Protein 3TT9 (pdb70)

GO terms:
  GO:0005515 protein binding (F, IPI)
  GO:0005886 plasma membrane (C, TAS)
  GO:0005911 cell-cell junction (C, TAS)
  GO:0016020 membrane (C, TAS)
  GO:0001533 cornified envelope (C, TAS)
  GO:0005886 plasma membrane (C, IDA)
  GO:0014704 intercalated disc (C, IDA)
  GO:0019215 intermediate filament binding (F, IDA)
  GO:0086083 cell adhesive protein binding involved in bundle of His cell-Purkinje myocyte communication (F, IC)
  GO:0060090 molecular adaptor activity (F, IMP)
  GO:0002159 desmosome assembly (P, IMP)
  GO:0045110 intermediate filament bundle assembly (P, IMP)
  GO:0045296 cadherin binding (F, HDA)
  GO:0055010 ventricular cardiac muscle tissue morphogenesis (P, IMP)
  GO:0048496 maintenance of animal organ identity (P, IMP)
  GO:0098911 regulation of ventricular cardiac muscle cell action potential (P, IMP)
  GO:0072659 protein localization to plasma membrane (P, IMP)
  GO:0086002 cardiac muscle cell action potential involved in contraction (P, IMP)
  GO:0086005 ventricular cardiac muscle cell action potential (P, IMP)
  GO:0086073 bundle of His cell-Purkinje myocyte adhesion involved in cell communication (P, IMP)

CATH classification: 1.25.10.10

Foldseek 3Di:
DDDPDDDDDLLVLLVLLDLPPLDLVSLLVSLQVLLVVLQPDPVSLVVCVVSVSLVSLLSCLPRPDVSNLLSSLSNLLSSLAVPQVSLVVCLVSVVLLSLLVCCQPDQDLSSLLSSLSSLLSSLQPLVCLLVCLVRPLQSLQVVAQQQCLCPPVVVRHDHDPRYDLSSLQSSLSSLLSSLPHDDVSLVSNLPRPPRLVSLVSNLVVCVVVVVVPRNSNVSSVSSCVSRVDDDDD

Solvent-accessible surface area: 12243 Å² total; per-residue (Å²): 115,57,127,114,53,116,131,56,63,20,78,43,0,9,64,4,3,72,47,122,46,81,96,53,94,71,0,20,45,0,0,40,45,0,36,124,47,0,135,144,85,57,105,2,12,134,82,0,40,126,46,189,0,0,73,80,0,2,80,0,8,106,8,149,47,91,92,0,13,92,3,0,0,3,0,0,77,29,0,0,87,136,15,87,102,0,14,48,54,0,9,145,50,100,0,1,53,66,0,7,83,11,5,95,127,11,174,25,64,81,0,18,32,26,0,0,0,0,0,68,25,0,0,59,13,110,155,7,26,89,60,0,15,112,71,0,12,106,24,0,0,94,52,2,0,42,43,61,9,26,74,45,121,59,102,182,62,194,106,67,71,50,16,38,78,65,0,0,52,11,0,0,0,0,0,90,34,0,0,64,8,40,60,129,6,60,96,44,0,48,163,13,128,16,0,38,76,0,0,40,36,26,20,164,24,12,120,73,101,191,98,128,111,20,128,0,20,102,9,0,60,35,0,24,143,51,0,65,77,158,155,178,154

Nearest PDB structures (foldseek):
  3tt9-assembly1_A  TM=1.004E+00  e=1.524E-31  Homo sapiens
  1xm9-assembly1_A  TM=9.645E-01  e=1.088E-12  Homo sapiens
  2z6h-assembly1_A  TM=5.986E-01  e=2.426E-05  Homo sapiens
  1t08-assembly1_A  TM=5.978E-01  e=2.909E-05  Homo sapiens
  1g3j-assembly2_C  TM=5.983E-01  e=1.036E-04  Homo sapiens

Structure (mmCIF, N/CA/C/O backbone):
data_3TT9
#
_entry.id   3TT9
#
_cell.length_a   46.350
_cell.length_b   63.038
_cell.length_c   74.953
_cell.angle_alpha   90.00
_cell.angle_beta   90.00
_cell.angle_gamma   90.00
#
_symmetry.space_group_name_H-M   'P 21 21 21'
#
loop_
_entity.id
_entity.type
_entity.pdbx_description
1 polymer Plakophilin-2
2 non-polymer GLYCEROL
3 water water
#
loop_
_atom_site.group_PDB
_atom_site.id
_atom_site.type_symbol
_atom_site.label_atom_id
_atom_site.label_alt_id
_atom_site.label_comp_id
_atom_site.label_asym_id
_atom_site.label_entity_id
_atom_site.label_seq_id
_atom_site.pdbx_PDB_ins_code
_atom_site.Cartn_x
_atom_site.Cartn_y
_atom_site.Cartn_z
_atom_site.occupancy
_atom_site.B_iso_or_equiv
_atom_site.auth_seq_id
_atom_site.auth_comp_id
_atom_site.auth_asym_id
_atom_site.auth_atom_id
_atom_site.pdbx_PDB_model_num
ATOM 1 N N . GLY A 1 1 ? 28.416 -18.592 37.917 1.00 31.12 344 GLY A N 1
ATOM 2 C CA . GLY A 1 1 ? 28.042 -18.200 36.523 1.00 31.47 344 GLY A CA 1
ATOM 3 C C . GLY A 1 1 ? 28.079 -19.432 35.648 1.00 31.26 344 GLY A C 1
ATOM 4 O O . GLY A 1 1 ? 27.965 -20.572 36.152 1.00 31.31 344 GLY A O 1
ATOM 5 N N . SER A 1 2 ? 28.234 -19.220 34.343 1.00 30.78 345 SER A N 1
ATOM 6 C CA . SER A 1 2 ? 28.294 -20.336 33.401 1.00 30.46 345 SER A CA 1
ATOM 7 C C . SER A 1 2 ? 29.644 -21.031 33.515 1.00 29.81 345 SER A C 1
ATOM 8 O O . SER A 1 2 ? 30.6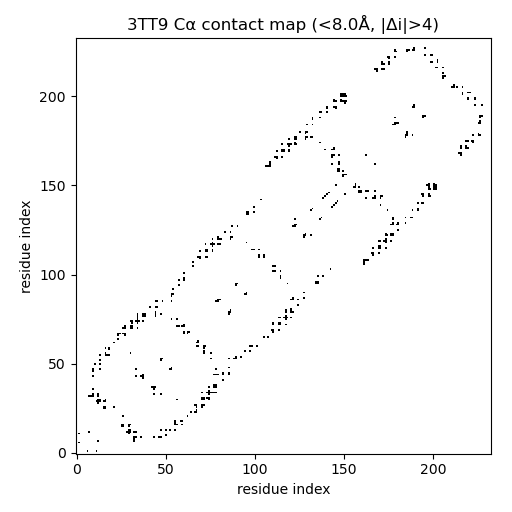87 -20.377 33.413 1.00 30.75 345 SER A O 1
ATOM 11 N N . ASN A 1 3 ? 29.616 -22.347 33.718 1.00 28.25 346 ASN A N 1
ATOM 12 C CA . ASN A 1 3 ? 30.807 -23.173 33.694 1.00 27.40 346 ASN A CA 1
ATOM 13 C C . ASN A 1 3 ? 30.535 -24.322 32.735 1.00 26.03 346 ASN A C 1
ATOM 14 O O . ASN A 1 3 ? 30.202 -25.425 33.151 1.00 26.56 346 ASN A O 1
ATOM 19 N N . ALA A 1 4 ? 30.623 -24.039 31.447 1.00 24.78 347 ALA A N 1
ATOM 20 C CA . ALA A 1 4 ? 30.207 -25.010 30.429 1.00 23.90 347 ALA A CA 1
ATOM 21 C C . ALA A 1 4 ? 28.761 -25.482 30.653 1.00 22.40 347 ALA A C 1
ATOM 22 O O . ALA A 1 4 ? 28.503 -26.676 30.789 1.00 23.19 347 ALA A O 1
ATOM 24 N N . ASP A 1 5 ? 27.821 -24.550 30.708 1.00 21.24 348 ASP A N 1
ATOM 25 C CA . ASP A 1 5 ? 26.398 -24.931 30.742 1.00 20.19 348 ASP A CA 1
ATOM 26 C C . ASP A 1 5 ? 25.548 -23.915 30.017 1.00 18.96 348 ASP A C 1
ATOM 27 O O . ASP A 1 5 ? 26.030 -22.822 29.708 1.00 19.09 348 ASP A O 1
ATOM 32 N N . MET A 1 6 ? 24.276 -24.260 29.755 1.00 16.94 349 MET A N 1
ATOM 33 C CA . MET A 1 6 ? 23.416 -23.363 29.017 1.00 16.58 349 MET A CA 1
ATOM 34 C C . MET A 1 6 ? 22.298 -22.792 29.868 1.00 14.90 349 MET A C 1
ATOM 35 O O . MET A 1 6 ? 21.225 -22.470 29.351 1.00 15.57 349 MET A O 1
ATOM 40 N N . GLU A 1 7 ? 22.514 -22.655 31.173 1.00 14.26 350 GLU A N 1
ATOM 41 C CA . GLU A 1 7 ? 21.474 -22.008 31.990 1.00 14.24 350 GLU A CA 1
ATOM 42 C C . GLU A 1 7 ? 21.457 -20.531 31.621 1.00 12.89 350 GLU A C 1
ATOM 43 O O . GLU A 1 7 ? 22.444 -19.823 31.808 1.00 14.13 350 GLU A O 1
ATOM 49 N N . MET A 1 8 ? 20.342 -20.072 31.099 1.00 11.73 351 MET A N 1
ATOM 50 C CA . MET A 1 8 ? 20.251 -18.684 30.630 1.00 11.56 351 MET A CA 1
ATOM 51 C C . MET A 1 8 ? 20.059 -17.700 31.782 1.00 10.99 351 MET A C 1
ATOM 52 O O . MET A 1 8 ? 19.316 -17.935 32.742 1.00 11.99 351 MET A O 1
ATOM 57 N N . THR A 1 9 ? 20.794 -16.592 31.688 1.00 10.26 352 THR A N 1
ATOM 58 C CA . THR A 1 9 ? 20.645 -15.397 32.548 1.00 10.25 352 THR A CA 1
ATOM 59 C C . THR A 1 9 ? 20.793 -14.168 31.670 1.00 8.55 352 THR A C 1
ATOM 60 O O . THR A 1 9 ? 21.183 -14.282 30.481 1.00 7.54 352 THR A O 1
ATOM 64 N N . LEU A 1 10 ? 20.483 -12.974 32.188 1.00 7.95 353 LEU A N 1
ATOM 65 C CA . LEU A 1 10 ? 20.718 -11.786 31.383 1.00 8.01 353 LEU A CA 1
ATOM 66 C C . LEU A 1 10 ? 22.177 -11.643 30.985 1.00 8.13 353 LEU A C 1
ATOM 67 O O . LEU A 1 10 ? 22.493 -11.211 29.890 1.00 7.85 353 LEU A O 1
ATOM 72 N N . GLU A 1 11 ? 23.077 -11.981 31.902 1.00 7.35 354 GLU A N 1
ATOM 73 C CA . GLU A 1 11 ? 24.474 -11.889 31.579 1.00 7.50 354 GLU A CA 1
ATOM 74 C C . GLU A 1 11 ? 24.890 -12.872 30.476 1.00 7.26 354 GLU A C 1
ATOM 75 O O . GLU A 1 11 ? 25.596 -12.494 29.563 1.00 8.25 354 GLU A O 1
ATOM 81 N N . ARG A 1 12 ? 24.434 -14.121 30.542 1.00 6.63 355 ARG A N 1
ATOM 82 C CA . ARG A 1 12 ? 24.747 -15.026 29.461 1.00 8.31 355 ARG A CA 1
ATOM 83 C C . ARG A 1 12 ? 24.137 -14.532 28.147 1.00 8.17 355 ARG A C 1
ATOM 84 O O . ARG A 1 12 ? 24.789 -14.604 27.091 1.00 8.03 355 ARG A O 1
ATOM 92 N N . ALA A 1 13 ? 22.887 -14.068 28.183 1.00 8.00 356 ALA A N 1
ATOM 93 C CA . ALA A 1 13 ? 22.252 -13.595 26.954 1.00 7.47 356 ALA A CA 1
ATOM 94 C C . ALA A 1 13 ? 23.035 -12.456 26.297 1.00 7.93 356 ALA A C 1
ATOM 95 O O . ALA A 1 13 ? 23.269 -12.463 25.099 1.00 8.48 356 ALA A O 1
ATOM 97 N N . VAL A 1 14 ? 23.431 -11.442 27.059 1.00 8.24 357 VAL A N 1
ATOM 98 C CA . VAL A 1 14 ? 24.160 -10.340 26.425 1.00 9.16 357 VAL A CA 1
ATOM 99 C C . VAL A 1 14 ? 25.500 -10.842 25.830 1.00 9.03 357 VAL A C 1
ATOM 100 O O . VAL A 1 14 ? 25.927 -10.355 24.751 1.00 9.66 357 VAL A O 1
ATOM 104 N N . SER A 1 15 ? 26.106 -11.819 26.496 1.00 9.80 358 SER A N 1
ATOM 105 C CA . SER A 1 15 ? 27.378 -12.412 26.057 1.00 10.08 358 SER A CA 1
ATOM 106 C C . SER A 1 15 ? 27.223 -13.151 24.722 1.00 10.38 358 SER A C 1
ATOM 107 O O . SER A 1 15 ? 28.197 -13.345 24.003 1.00 11.57 358 SER A O 1
ATOM 110 N N . MET A 1 16 ? 25.999 -13.566 24.413 1.00 7.94 359 MET A N 1
ATOM 111 C CA . MET A 1 16 ? 25.750 -14.361 23.198 1.00 8.19 359 MET A CA 1
ATOM 112 C C . MET A 1 16 ? 25.461 -13.467 22.002 1.00 8.96 359 MET A C 1
ATOM 113 O O . MET A 1 16 ? 25.230 -13.958 20.878 1.00 9.43 359 MET A O 1
ATOM 118 N N . LEU A 1 17 ? 25.469 -12.158 22.227 1.00 9.52 360 LEU A N 1
ATOM 119 C CA . LEU A 1 17 ? 25.204 -11.194 21.141 1.00 10.08 360 LEU A CA 1
ATOM 120 C C . LEU A 1 17 ? 26.500 -10.727 20.476 1.00 10.76 360 LEU A C 1
ATOM 121 O O . LEU A 1 17 ? 26.527 -9.638 19.919 1.00 12.46 360 LEU A O 1
ATOM 126 N N . GLU A 1 18 ? 27.518 -11.579 20.428 1.00 12.18 361 GLU A N 1
ATOM 127 C CA . GLU A 1 18 ? 28.737 -11.267 19.652 1.00 13.14 361 GLU A CA 1
ATOM 128 C C . GLU A 1 18 ? 28.352 -10.931 18.217 1.00 13.78 361 GLU A C 1
ATOM 129 O O . GLU A 1 18 ? 27.491 -11.564 17.676 1.00 13.56 361 GLU A O 1
ATOM 135 N N . ALA A 1 19 ? 28.980 -9.929 17.605 1.00 14.35 362 ALA A N 1
ATOM 136 C CA . ALA A 1 19 ? 28.440 -9.398 16.348 1.00 15.30 362 ALA A CA 1
ATOM 137 C C . ALA A 1 19 ? 28.717 -10.259 15.151 1.00 15.04 362 ALA A C 1
ATOM 138 O O . ALA A 1 19 ? 28.040 -10.105 14.099 1.00 16.39 362 ALA A O 1
ATOM 140 N N . ASP A 1 20 ? 29.694 -11.147 15.259 1.00 14.27 363 ASP A N 1
ATOM 141 C CA . ASP A 1 20 ? 30.222 -11.777 14.063 1.00 15.44 363 ASP A CA 1
ATOM 142 C C . ASP A 1 20 ? 29.833 -13.208 13.719 1.00 14.82 363 ASP A C 1
ATOM 143 O O . ASP A 1 20 ? 30.084 -13.644 12.582 1.00 14.88 363 ASP A O 1
ATOM 148 N N . HIS A 1 21 ? 29.229 -13.936 14.657 1.00 13.38 364 HIS A N 1
ATOM 149 C CA . HIS A 1 21 ? 28.882 -15.328 14.344 1.00 12.44 364 HIS A CA 1
ATOM 150 C C . HIS A 1 21 ? 27.660 -15.441 13.406 1.00 13.08 364 HIS A C 1
ATOM 151 O O . HIS A 1 21 ? 27.625 -16.390 12.614 1.00 14.12 364 HIS A O 1
ATOM 158 N N . MET A 1 22 ? 26.714 -14.491 13.508 1.00 13.64 365 MET A N 1
ATOM 159 C CA . MET A 1 22 ? 25.484 -14.438 12.686 1.00 14.13 365 MET A CA 1
ATOM 160 C C . MET A 1 22 ? 24.682 -15.721 12.745 1.00 14.23 365 MET A C 1
ATOM 161 O O . MET A 1 22 ? 24.052 -16.102 11.739 1.00 15.23 365 MET A O 1
ATOM 166 N N . LEU A 1 23 ? 24.774 -16.422 13.877 1.00 12.08 366 LEU A N 1
ATOM 167 C CA . LEU A 1 23 ? 24.050 -17.676 14.058 1.00 10.65 366 LEU A CA 1
ATOM 168 C C . LEU A 1 23 ? 22.660 -17.335 14.551 1.00 10.43 366 LEU A C 1
ATOM 169 O O . LEU A 1 23 ? 22.499 -16.899 15.704 1.00 9.98 366 LEU A O 1
ATOM 174 N N . PRO A 1 24 ? 21.628 -17.582 13.715 1.00 10.65 367 PRO A N 1
ATOM 175 C CA . PRO A 1 24 ? 20.275 -17.172 14.072 1.00 10.28 367 PRO A CA 1
ATOM 176 C C . PRO A 1 24 ? 19.783 -17.753 15.371 1.00 9.40 367 PRO A C 1
ATOM 177 O O . PRO A 1 24 ? 19.161 -17.031 16.143 1.00 10.30 367 PRO A O 1
ATOM 181 N N . SER A 1 25 ? 20.062 -19.023 15.662 1.00 8.79 368 SER A N 1
ATOM 182 C CA . SER A 1 25 ? 19.544 -19.589 16.908 1.00 10.76 368 SER A CA 1
ATOM 183 C C . SER A 1 25 ? 20.180 -18.980 18.150 1.00 9.11 368 SER A C 1
ATOM 184 O O . SER A 1 25 ? 19.536 -18.874 19.197 1.00 9.75 368 SER A O 1
ATOM 187 N N . ARG A 1 26 ? 21.463 -18.624 18.062 1.00 8.22 369 ARG A N 1
ATOM 188 C CA . ARG A 1 26 ? 22.144 -18.081 19.212 1.00 8.06 369 ARG A CA 1
ATOM 189 C C . ARG A 1 26 ? 21.606 -16.670 19.483 1.00 8.23 369 ARG A C 1
ATOM 190 O O . ARG A 1 26 ? 21.324 -16.300 20.626 1.00 7.40 369 ARG A O 1
ATOM 198 N N . ILE A 1 27 ? 21.477 -15.879 18.422 1.00 7.12 370 ILE A N 1
ATOM 199 C CA . ILE A 1 27 ? 20.995 -14.515 18.582 1.00 7.35 370 ILE A CA 1
ATOM 200 C C . ILE A 1 27 ? 19.566 -14.567 19.065 1.00 8.43 370 ILE A C 1
ATOM 201 O O . ILE A 1 27 ? 19.215 -13.795 19.936 1.00 8.59 370 ILE A O 1
ATOM 206 N N . SER A 1 28 ? 18.735 -15.411 18.444 1.00 8.95 371 SER A N 1
ATOM 207 C CA . SER A 1 28 ? 17.320 -15.516 18.825 1.00 9.81 371 SER A CA 1
ATOM 208 C C . SER A 1 28 ? 17.149 -15.982 20.269 1.00 9.37 371 SER A C 1
ATOM 209 O O . SER A 1 28 ? 16.324 -15.411 20.989 1.00 9.12 371 SER A O 1
ATOM 212 N N . ALA A 1 29 ? 17.912 -16.973 20.718 1.00 8.18 372 ALA A N 1
ATOM 213 C CA . ALA A 1 29 ? 17.788 -17.396 22.117 1.00 8.13 372 ALA A CA 1
ATOM 214 C C . ALA A 1 29 ? 18.159 -16.270 23.063 1.00 8.85 372 ALA A C 1
ATOM 215 O O . ALA A 1 29 ? 17.500 -16.096 24.099 1.00 8.78 372 ALA A O 1
ATOM 217 N N . ALA A 1 30 ? 19.225 -15.529 22.754 1.00 7.72 373 ALA A N 1
ATOM 218 C CA . ALA A 1 30 ? 19.675 -14.471 23.623 1.00 7.32 373 ALA A CA 1
ATOM 219 C C . ALA A 1 30 ? 18.715 -13.257 23.624 1.00 6.18 373 ALA A C 1
ATOM 220 O O . ALA A 1 30 ? 18.343 -12.728 24.677 1.00 6.25 373 ALA A O 1
ATOM 222 N N . ALA A 1 31 ? 18.317 -12.807 22.438 1.00 6.11 374 ALA A N 1
ATOM 223 C CA . ALA A 1 31 ? 17.433 -11.630 22.362 1.00 5.35 374 ALA A CA 1
ATOM 224 C C . ALA A 1 31 ? 16.018 -11.964 22.849 1.00 5.80 374 ALA A C 1
ATOM 225 O O . ALA A 1 31 ? 15.403 -11.102 23.489 1.00 6.52 374 ALA A O 1
ATOM 227 N N . THR A 1 32 ? 15.476 -13.153 22.552 1.00 6.30 375 THR A N 1
ATOM 228 C CA . THR A 1 32 ? 14.168 -13.487 23.179 1.00 6.84 375 THR A CA 1
ATOM 229 C C . THR A 1 32 ? 14.297 -13.585 24.706 1.00 7.06 375 THR A C 1
ATOM 230 O O . THR A 1 32 ? 13.367 -13.202 25.395 1.00 7.65 375 THR A O 1
ATOM 234 N N . PHE A 1 33 ? 15.413 -14.096 25.246 1.00 6.48 376 PHE A N 1
ATOM 235 C CA . PHE A 1 33 ? 15.557 -14.092 26.713 1.00 6.85 376 PHE A CA 1
ATOM 236 C C . PHE A 1 33 ? 15.420 -12.653 27.257 1.00 6.76 376 PHE A C 1
ATOM 237 O O . PHE A 1 33 ? 14.698 -12.416 28.242 1.00 7.32 376 PHE A O 1
ATOM 245 N N . ILE A 1 34 ? 16.120 -11.707 26.614 1.00 7.29 377 ILE A N 1
ATOM 246 C CA . ILE A 1 34 ? 16.059 -10.309 27.026 1.00 6.43 377 ILE A CA 1
ATOM 247 C C . ILE A 1 34 ? 14.627 -9.745 26.865 1.00 6.38 377 ILE A C 1
ATOM 248 O O . ILE A 1 34 ? 14.127 -9.056 27.752 1.00 6.37 377 ILE A O 1
ATOM 253 N N . GLN A 1 35 ? 13.988 -10.023 25.724 1.00 5.55 378 GLN A N 1
ATOM 254 C CA . GLN A 1 35 ? 12.582 -9.658 25.508 1.00 5.54 378 GLN A CA 1
ATOM 255 C C . GLN A 1 35 ? 11.677 -10.140 26.657 1.00 6.05 378 GLN A C 1
ATOM 256 O O . GLN A 1 35 ? 10.887 -9.373 27.266 1.00 7.03 378 GLN A O 1
ATOM 262 N N . HIS A 1 36 ? 11.776 -11.429 26.945 1.00 6.01 379 HIS A N 1
ATOM 263 C CA . HIS A 1 36 ? 10.942 -11.995 28.017 1.00 6.13 379 HIS A CA 1
ATOM 264 C C . HIS A 1 36 ? 11.268 -11.416 29.398 1.00 6.29 379 HIS A C 1
ATOM 265 O O . HIS A 1 36 ? 10.354 -11.122 30.168 1.00 8.19 379 HIS A O 1
ATOM 272 N N . GLU A 1 37 ? 12.557 -11.199 29.702 1.00 6.56 380 GLU A N 1
ATOM 273 C CA . GLU A 1 37 ? 12.903 -10.709 31.018 1.00 7.59 380 GLU A CA 1
ATOM 274 C C . GLU A 1 37 ? 12.456 -9.254 31.186 1.00 8.40 380 GLU A C 1
ATOM 275 O O . GLU A 1 37 ? 12.060 -8.863 32.264 1.00 8.92 380 GLU A O 1
ATOM 281 N N . CYS A 1 38 ? 12.528 -8.467 30.128 1.00 7.59 381 CYS A N 1
ATOM 282 C CA . CYS A 1 38 ? 12.179 -7.033 30.194 1.00 7.26 381 CYS A CA 1
ATOM 283 C C . CYS A 1 38 ? 10.691 -6.774 30.045 1.00 9.20 381 CYS A C 1
ATOM 284 O O . CYS A 1 38 ? 10.268 -5.612 30.103 1.00 10.82 381 CYS A O 1
ATOM 287 N N . PHE A 1 39 ? 9.882 -7.812 29.811 1.00 8.43 382 PHE A N 1
ATOM 288 C CA . PHE A 1 39 ? 8.413 -7.607 29.579 1.00 9.47 382 PHE A CA 1
ATOM 289 C C . PHE A 1 39 ? 7.799 -6.936 30.787 1.00 11.61 382 PHE A C 1
ATOM 290 O O . PHE A 1 39 ? 7.103 -5.879 30.654 1.00 12.82 382 PHE A O 1
ATOM 298 N N . GLN A 1 40 ? 8.070 -7.475 31.970 1.00 12.05 383 GLN A N 1
ATOM 299 C CA . GLN A 1 40 ? 7.476 -6.884 33.175 1.00 14.89 383 GLN A CA 1
ATOM 300 C C . GLN A 1 40 ? 8.478 -6.489 34.265 1.00 14.38 383 GLN A C 1
ATOM 301 O O . GLN A 1 40 ? 8.051 -6.248 35.412 1.00 17.14 383 GLN A O 1
ATOM 307 N N . LYS A 1 41 ? 9.779 -6.571 33.995 1.00 11.68 384 LYS A N 1
ATOM 308 C CA . LYS A 1 41 ? 10.782 -6.225 35.051 1.00 10.64 384 LYS A CA 1
ATOM 309 C C . LYS A 1 41 ? 11.588 -4.982 34.695 1.00 11.05 384 LYS A C 1
ATOM 310 O O . LYS A 1 41 ? 12.447 -5.014 33.814 1.00 10.40 384 LYS A O 1
ATOM 316 N N . SER A 1 42 ? 11.255 -3.880 35.364 1.00 10.20 385 SER A N 1
ATOM 317 C CA . SER A 1 42 ? 12.063 -2.669 35.207 1.00 9.42 385 SER A CA 1
ATOM 318 C C . SER A 1 42 ? 13.543 -2.921 35.481 1.00 9.11 385 SER A C 1
ATOM 319 O O . SER A 1 42 ? 14.426 -2.247 34.853 1.00 9.24 385 SER A O 1
ATOM 322 N N . GLU A 1 43 ? 13.865 -3.814 36.423 1.00 9.61 386 GLU A N 1
ATOM 323 C CA A GLU A 1 43 ? 15.264 -4.017 36.759 0.50 9.67 386 GLU A CA 1
ATOM 324 C CA B GLU A 1 43 ? 15.254 -4.045 36.761 0.50 9.41 386 GLU A CA 1
ATOM 325 C C . GLU A 1 43 ? 16.035 -4.641 35.586 1.00 9.11 386 GLU A C 1
ATOM 326 O O . GLU A 1 43 ? 17.204 -4.351 35.400 1.00 8.37 386 GLU A O 1
ATOM 337 N N . ALA A 1 44 ? 15.358 -5.475 34.799 1.00 8.07 387 ALA A N 1
ATOM 338 C CA . ALA A 1 44 ? 16.000 -6.089 33.638 1.00 7.04 387 ALA A CA 1
ATOM 339 C C . ALA A 1 44 ? 16.291 -5.067 32.561 1.00 7.79 387 ALA A C 1
ATOM 340 O O . ALA A 1 44 ? 17.313 -5.154 31.903 1.00 6.93 387 ALA A O 1
ATOM 342 N N . ARG A 1 45 ? 15.401 -4.079 32.401 1.00 6.02 388 ARG A N 1
ATOM 343 C CA . ARG A 1 45 ? 15.688 -3.047 31.410 1.00 6.53 388 ARG A CA 1
ATOM 344 C C . ARG A 1 45 ? 16.935 -2.232 31.837 1.00 6.87 388 ARG A C 1
ATOM 345 O O . ARG A 1 45 ? 17.764 -1.903 30.979 1.00 7.25 388 ARG A O 1
ATOM 353 N N . LYS A 1 46 ? 17.073 -1.943 33.136 1.00 7.14 389 LYS A N 1
ATOM 354 C CA . LYS A 1 46 ? 18.252 -1.237 33.580 1.00 6.51 389 LYS A CA 1
ATOM 355 C C . LYS A 1 46 ? 19.512 -2.086 33.461 1.00 5.95 389 LYS A C 1
ATOM 356 O O . LYS A 1 46 ? 20.587 -1.592 33.089 1.00 7.38 389 LYS A O 1
ATOM 362 N N . ARG A 1 47 ? 19.377 -3.373 33.727 1.00 6.33 390 ARG A N 1
ATOM 363 C CA . ARG A 1 47 ? 20.546 -4.261 33.688 1.00 5.61 390 ARG A CA 1
ATOM 364 C C . ARG A 1 47 ? 21.110 -4.442 32.276 1.00 6.79 390 ARG A C 1
ATOM 365 O O . ARG A 1 47 ? 22.346 -4.491 32.075 1.00 7.36 390 ARG A O 1
ATOM 373 N N . VAL A 1 48 ? 20.230 -4.589 31.290 1.00 6.54 391 VAL A N 1
ATOM 374 C CA . VAL A 1 48 ? 20.711 -4.698 29.897 1.00 7.32 391 VAL A CA 1
ATOM 375 C C . VAL A 1 48 ? 21.442 -3.428 29.480 1.00 8.34 391 VAL A C 1
ATOM 376 O O . VAL A 1 48 ? 22.442 -3.506 28.800 1.00 8.81 391 VAL A O 1
ATOM 380 N N . ASN A 1 49 ? 20.943 -2.264 29.915 1.00 7.13 392 ASN A N 1
ATOM 381 C CA . ASN A 1 49 ? 21.664 -1.017 29.687 1.00 7.87 392 ASN A CA 1
ATOM 382 C C . ASN A 1 49 ? 23.051 -1.063 30.315 1.00 8.57 392 ASN A C 1
ATOM 383 O O . ASN A 1 49 ? 24.047 -0.758 29.642 1.00 9.54 392 ASN A O 1
ATOM 388 N N . GLN A 1 50 ? 23.131 -1.493 31.578 1.00 7.92 393 GLN A N 1
ATOM 389 C CA . GLN A 1 50 ? 24.403 -1.518 32.281 1.00 9.07 393 GLN A CA 1
ATOM 390 C C . GLN A 1 50 ? 25.387 -2.470 31.612 1.00 8.63 393 GLN A C 1
ATOM 391 O O . GLN A 1 50 ? 26.609 -2.250 31.657 1.00 10.15 393 GLN A O 1
ATOM 397 N N . LEU A 1 51 ? 24.866 -3.559 31.039 1.00 8.54 394 LEU A N 1
ATOM 398 C CA . LEU A 1 51 ? 25.721 -4.582 30.414 1.00 8.06 394 LEU A CA 1
ATOM 399 C C . LEU A 1 51 ? 26.053 -4.209 28.943 1.00 8.68 394 LEU A C 1
ATOM 400 O O . LEU A 1 51 ? 26.702 -4.975 28.229 1.00 10.38 394 LEU A O 1
ATOM 405 N N . ARG A 1 52 ? 25.650 -3.015 28.532 1.00 9.00 395 ARG A N 1
ATOM 406 C CA . ARG A 1 52 ? 25.974 -2.487 27.205 1.00 9.29 395 ARG A CA 1
ATOM 407 C C . ARG A 1 52 ? 25.284 -3.281 26.112 1.00 9.20 395 ARG A C 1
ATOM 408 O O . ARG A 1 52 ? 25.787 -3.396 24.979 1.00 10.88 395 ARG A O 1
ATOM 416 N N . GLY A 1 53 ? 24.112 -3.827 26.444 1.00 7.69 396 GLY A N 1
ATOM 417 C CA . GLY A 1 53 ? 23.383 -4.699 25.511 1.00 8.27 396 GLY A CA 1
ATOM 418 C C . GLY A 1 53 ? 22.609 -3.965 24.437 1.00 8.34 396 GLY A C 1
ATOM 419 O O . GLY A 1 53 ? 22.244 -4.588 23.436 1.00 9.34 396 GLY A O 1
ATOM 420 N N . ILE A 1 54 ? 22.306 -2.690 24.639 1.00 8.14 397 ILE A N 1
ATOM 421 C CA . ILE A 1 54 ? 21.467 -1.981 23.667 1.00 8.59 397 ILE A CA 1
ATOM 422 C C . ILE A 1 54 ? 22.196 -1.849 22.328 1.00 8.30 397 ILE A C 1
ATOM 423 O O . ILE A 1 54 ? 21.648 -2.151 21.280 1.00 8.15 397 ILE A O 1
ATOM 428 N N . LEU A 1 55 ? 23.460 -1.394 22.360 1.00 8.26 398 LEU A N 1
ATOM 429 C CA . LEU A 1 55 ? 24.209 -1.323 21.102 1.00 7.98 398 LEU A CA 1
ATOM 430 C C . LEU A 1 55 ? 24.396 -2.717 20.463 1.00 8.17 398 LEU A C 1
ATOM 431 O O . LEU A 1 55 ? 24.309 -2.883 19.253 1.00 8.46 398 LEU A O 1
ATOM 436 N N . LYS A 1 56 ? 24.595 -3.737 21.287 1.00 8.05 399 LYS A N 1
ATOM 437 C CA . LYS A 1 56 ? 24.791 -5.063 20.715 1.00 8.15 399 LYS A CA 1
ATOM 438 C C . LYS A 1 56 ? 23.540 -5.500 19.954 1.00 8.76 399 LYS A C 1
ATOM 439 O O . LYS A 1 56 ? 23.630 -6.093 18.866 1.00 7.54 399 LYS A O 1
ATOM 445 N N . LEU A 1 57 ? 22.371 -5.181 20.487 1.00 7.96 400 LEU A N 1
ATOM 446 C CA . LEU A 1 57 ? 21.131 -5.541 19.783 1.00 8.15 400 LEU A CA 1
ATOM 447 C C . LEU A 1 57 ? 20.957 -4.728 18.513 1.00 8.62 400 LEU A C 1
ATOM 448 O O . LEU A 1 57 ? 20.617 -5.274 17.463 1.00 8.58 400 LEU A O 1
ATOM 453 N N . LEU A 1 58 ? 21.170 -3.420 18.592 1.00 9.00 401 LEU A N 1
ATOM 454 C CA . LEU A 1 58 ? 21.059 -2.602 17.376 1.00 8.35 401 LEU A CA 1
ATOM 455 C C . LEU A 1 58 ? 21.984 -3.083 16.270 1.00 8.60 401 LEU A C 1
ATOM 456 O O . LEU A 1 58 ? 21.593 -3.038 15.076 1.00 8.77 401 LEU A O 1
ATOM 461 N N . GLN A 1 59 ? 23.196 -3.530 16.631 1.00 7.97 402 GLN A N 1
ATOM 462 C CA . GLN A 1 59 ? 24.139 -4.016 15.596 1.00 9.60 402 GLN A CA 1
ATOM 463 C C . GLN A 1 59 ? 23.590 -5.233 14.862 1.00 11.93 402 GLN A C 1
ATOM 464 O O . GLN A 1 59 ? 23.877 -5.423 13.669 1.00 14.11 402 GLN A O 1
ATOM 470 N N . LEU A 1 60 ? 22.777 -6.032 15.532 1.00 10.59 403 LEU A N 1
ATOM 471 C CA . LEU A 1 60 ? 22.259 -7.239 14.910 1.00 12.08 403 LEU A CA 1
ATOM 472 C C . LEU A 1 60 ? 21.007 -7.032 14.035 1.00 12.91 403 LEU A C 1
ATOM 473 O O . L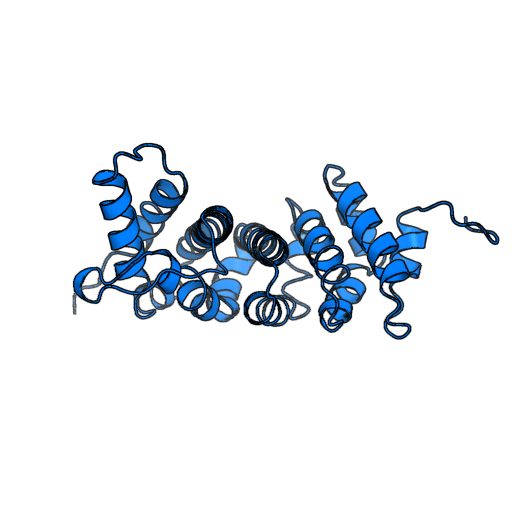EU A 1 60 ? 20.526 -7.991 13.446 1.00 13.39 403 LEU A O 1
ATOM 478 N N . LEU A 1 61 ? 20.513 -5.809 13.921 1.00 13.14 404 LEU A N 1
ATOM 479 C CA . LEU A 1 61 ? 19.439 -5.513 12.974 1.00 15.01 404 LEU A CA 1
ATOM 480 C C . LEU A 1 61 ? 19.936 -5.743 11.533 1.00 17.10 404 LEU A C 1
ATOM 481 O O . LEU A 1 61 ? 19.107 -5.881 10.632 1.00 20.04 404 LEU A O 1
ATOM 486 N N . LYS A 1 62 ? 21.261 -5.803 11.333 1.00 17.98 405 LYS A N 1
ATOM 487 C CA . LYS A 1 62 ? 21.850 -6.079 10.017 1.00 20.17 405 LYS A CA 1
ATOM 488 C C . LYS A 1 62 ? 21.569 -7.526 9.554 1.00 20.43 405 LYS A C 1
ATOM 489 O O . LYS A 1 62 ? 21.721 -7.856 8.369 1.00 22.04 405 LYS A O 1
ATOM 495 N N . VAL A 1 63 ? 21.180 -8.396 10.473 1.00 19.29 406 VAL A N 1
ATOM 496 C CA . VAL A 1 63 ? 21.027 -9.811 10.158 1.00 19.41 406 VAL A CA 1
ATOM 497 C C . VAL A 1 63 ? 19.710 -10.090 9.426 1.00 20.24 406 VAL A C 1
ATOM 498 O O . VAL A 1 63 ? 18.628 -9.807 9.937 1.00 20.30 406 VAL A O 1
ATOM 502 N N . GLN A 1 64 ? 19.809 -10.598 8.195 1.00 21.88 407 GLN A N 1
ATOM 503 C CA . GLN A 1 64 ? 18.640 -10.760 7.328 1.00 21.99 407 GLN A CA 1
ATOM 504 C C . GLN A 1 64 ? 17.994 -12.101 7.598 1.00 21.48 407 GLN A C 1
ATOM 505 O O . GLN A 1 64 ? 18.038 -13.021 6.771 1.00 23.22 407 GLN A O 1
ATOM 511 N N . ASN A 1 65 ? 17.392 -12.246 8.761 1.00 17.68 408 ASN A N 1
ATOM 512 C CA . ASN A 1 65 ? 16.730 -13.495 9.098 1.00 16.35 408 ASN A CA 1
ATOM 513 C C . ASN A 1 65 ? 15.521 -13.058 9.906 1.00 15.42 408 ASN A C 1
ATOM 514 O O . ASN A 1 65 ? 15.694 -12.270 10.831 1.00 13.04 408 ASN A O 1
ATOM 519 N N . GLU A 1 66 ? 14.313 -13.542 9.568 1.00 14.58 409 GLU A N 1
ATOM 520 C CA . GLU A 1 66 ? 13.083 -13.031 10.203 1.00 13.84 409 GLU A CA 1
ATOM 521 C C . GLU A 1 66 ? 13.021 -13.392 11.677 1.00 12.68 409 GLU A C 1
ATOM 522 O O . GLU A 1 66 ? 12.570 -12.596 12.483 1.00 12.82 409 GLU A O 1
ATOM 528 N N . ASP A 1 67 ? 13.511 -14.579 12.045 1.00 12.60 410 ASP A N 1
ATOM 529 C CA . ASP A 1 67 ? 13.508 -14.923 13.462 1.00 12.71 410 ASP A CA 1
ATOM 530 C C . ASP A 1 67 ? 14.423 -14.011 14.274 1.00 11.67 410 ASP A C 1
ATOM 531 O O . ASP A 1 67 ? 14.075 -13.600 15.413 1.00 10.68 410 ASP A O 1
ATOM 536 N N . VAL A 1 68 ? 15.614 -13.729 13.742 1.00 10.65 411 VAL A N 1
ATOM 537 C CA . VAL A 1 68 ? 16.515 -12.801 14.395 1.00 11.41 411 VAL A CA 1
ATOM 538 C C . VAL A 1 68 ? 15.867 -11.420 14.534 1.00 10.45 411 VAL A C 1
ATOM 539 O O . VAL A 1 68 ? 15.953 -10.767 15.570 1.00 9.83 411 VAL A O 1
ATOM 543 N N . GLN A 1 69 ? 15.244 -10.951 13.462 1.00 10.26 412 GLN A N 1
ATOM 544 C CA . GLN A 1 69 ? 14.708 -9.581 13.526 1.00 9.46 412 GLN A CA 1
ATOM 545 C C . GLN A 1 69 ? 13.544 -9.479 14.511 1.00 9.74 412 GLN A C 1
ATOM 546 O O . GLN A 1 69 ? 13.425 -8.487 15.228 1.00 8.49 412 GLN A O 1
ATOM 552 N N . ARG A 1 70 ? 12.691 -10.507 14.560 1.00 9.16 413 ARG A N 1
ATOM 553 C CA A ARG A 1 70 ? 11.619 -10.544 15.556 0.50 8.68 413 ARG A CA 1
ATOM 554 C CA B ARG A 1 70 ? 11.626 -10.538 15.568 0.50 9.20 413 ARG A CA 1
ATOM 555 C C . ARG A 1 70 ? 12.191 -10.558 16.985 1.00 9.22 413 ARG A C 1
ATOM 556 O O . ARG A 1 70 ? 11.714 -9.862 17.868 1.00 8.43 413 ARG A O 1
ATOM 571 N N . ALA A 1 71 ? 13.230 -11.361 17.211 1.00 7.37 414 ALA A N 1
ATOM 572 C CA . ALA A 1 71 ? 13.793 -11.387 18.555 1.00 6.91 414 ALA A CA 1
ATOM 573 C C . ALA A 1 71 ? 14.424 -10.035 18.934 1.00 6.54 414 ALA A C 1
ATOM 574 O O . ALA A 1 71 ? 14.251 -9.547 20.083 1.00 6.16 414 ALA A O 1
ATOM 576 N N . VAL A 1 72 ? 15.216 -9.463 18.025 1.00 6.57 415 VAL A N 1
ATOM 577 C CA . VAL A 1 72 ? 15.905 -8.211 18.318 1.00 6.83 415 VAL A CA 1
ATOM 578 C C . VAL A 1 72 ? 14.902 -7.052 18.485 1.00 6.32 415 VAL A C 1
ATOM 579 O O . VAL A 1 72 ? 15.045 -6.257 19.435 1.00 6.70 415 VAL A O 1
ATOM 583 N N . CYS A 1 73 ? 13.940 -6.940 17.572 1.00 7.55 416 CYS A N 1
ATOM 584 C CA . CYS A 1 73 ? 12.969 -5.810 17.668 1.00 7.41 416 CYS A CA 1
ATOM 585 C C . CYS A 1 73 ? 12.024 -5.985 18.833 1.00 6.98 416 CYS A C 1
ATOM 586 O O . CYS A 1 73 ? 11.694 -5.005 19.521 1.00 6.80 416 CYS A O 1
ATOM 589 N N . GLY A 1 74 ? 11.616 -7.240 19.100 1.00 7.48 417 GLY A N 1
ATOM 590 C CA . GLY A 1 74 ? 10.818 -7.530 20.311 1.00 7.40 417 GLY A CA 1
ATOM 591 C C . GLY A 1 74 ? 11.575 -7.173 21.594 1.00 6.30 417 GLY A C 1
ATOM 592 O O . GLY A 1 74 ? 11.001 -6.541 22.512 1.00 7.56 417 GLY A O 1
ATOM 593 N N . ALA A 1 75 ? 12.859 -7.551 21.659 1.00 6.74 418 ALA A N 1
ATOM 594 C CA . ALA A 1 75 ? 13.698 -7.196 22.799 1.00 6.12 418 ALA A CA 1
ATOM 595 C C . ALA A 1 75 ? 13.788 -5.673 22.985 1.00 6.00 418 ALA A C 1
ATOM 596 O O . ALA A 1 75 ? 13.617 -5.171 24.100 1.00 5.66 418 ALA A O 1
ATOM 598 N N . LEU A 1 76 ? 14.072 -4.970 21.907 1.00 5.76 419 LEU A N 1
ATOM 599 C CA . LEU A 1 76 ? 14.268 -3.518 21.986 1.00 6.03 419 LEU A CA 1
ATOM 600 C C . LEU A 1 76 ? 12.968 -2.809 22.383 1.00 6.06 419 LEU A C 1
ATOM 601 O O . LEU A 1 76 ? 13.017 -1.851 23.187 1.00 5.55 419 LEU A O 1
ATOM 606 N N . ARG A 1 77 ? 11.814 -3.294 21.910 1.00 6.05 420 ARG A N 1
ATOM 607 C CA . ARG A 1 77 ? 10.550 -2.658 22.305 1.00 6.73 420 ARG A CA 1
ATOM 608 C C . ARG A 1 77 ? 10.378 -2.772 23.826 1.00 6.86 420 ARG A C 1
ATOM 609 O O . ARG A 1 77 ? 9.979 -1.817 24.521 1.00 7.69 420 ARG A O 1
ATOM 617 N N . ASN A 1 78 ? 10.673 -3.965 24.364 1.00 5.56 421 ASN A N 1
ATOM 618 C CA . ASN A 1 78 ? 10.510 -4.173 25.806 1.00 6.35 421 ASN A CA 1
ATOM 619 C C . ASN A 1 78 ? 11.544 -3.477 26.661 1.00 7.40 421 ASN A C 1
ATOM 620 O O . ASN A 1 78 ? 11.269 -3.091 27.819 1.00 7.84 421 ASN A O 1
ATOM 625 N N . LEU A 1 79 ? 12.730 -3.268 26.097 1.00 7.16 422 LEU A N 1
ATOM 626 C CA . LEU A 1 79 ? 13.787 -2.556 26.786 1.00 8.85 422 LEU A CA 1
ATOM 627 C C . LEU A 1 79 ? 13.500 -1.071 26.986 1.00 8.43 422 LEU A C 1
ATOM 628 O O . LEU A 1 79 ? 13.906 -0.474 28.001 1.00 8.26 422 LEU A O 1
ATOM 633 N N . VAL A 1 80 ? 12.814 -0.454 26.022 1.00 6.89 423 VAL A N 1
ATOM 634 C CA . VAL A 1 80 ? 12.578 0.993 26.121 1.00 7.27 423 VAL A CA 1
ATOM 635 C C . VAL A 1 80 ? 11.285 1.324 26.837 1.00 8.81 423 VAL A C 1
ATOM 636 O O . VAL A 1 80 ? 11.044 2.470 27.160 1.00 9.21 423 VAL A O 1
ATOM 640 N N . PHE A 1 81 ? 10.456 0.319 27.112 1.00 9.44 424 PHE A N 1
ATOM 641 C CA . PHE A 1 81 ? 9.183 0.586 27.777 1.00 8.19 424 PHE A CA 1
ATOM 642 C C . PHE A 1 81 ? 9.368 1.220 29.132 1.00 8.62 424 PHE A C 1
ATOM 643 O O . PHE A 1 81 ? 10.023 0.650 30.016 1.00 8.17 424 PHE A O 1
ATOM 651 N N . GLU A 1 82 ? 8.820 2.429 29.299 1.00 7.52 425 GLU A N 1
ATOM 652 C CA . GLU A 1 82 ? 8.914 3.113 30.605 1.00 9.10 425 GLU A CA 1
ATOM 653 C C . GLU A 1 82 ? 10.355 3.184 31.149 1.00 10.38 425 GLU A C 1
ATOM 654 O O . GLU A 1 82 ? 10.569 3.148 32.375 1.00 11.31 425 GLU A O 1
ATOM 660 N N . ASP A 1 83 ? 11.332 3.320 30.267 1.00 9.73 426 ASP A N 1
ATOM 661 C CA . ASP A 1 83 ? 12.715 3.472 30.711 1.00 9.17 426 ASP A CA 1
ATOM 662 C C . ASP A 1 83 ? 13.399 4.583 29.929 1.00 8.62 426 ASP A C 1
ATOM 663 O O . ASP A 1 83 ? 13.752 4.402 28.745 1.00 7.96 426 ASP A O 1
ATOM 668 N N . ASN A 1 84 ? 13.446 5.772 30.517 1.00 8.35 427 ASN A N 1
ATOM 669 C CA . ASN A 1 84 ? 13.950 6.904 29.796 1.00 7.97 427 ASN A CA 1
ATOM 670 C C . ASN A 1 84 ? 15.418 6.787 29.380 1.00 8.82 42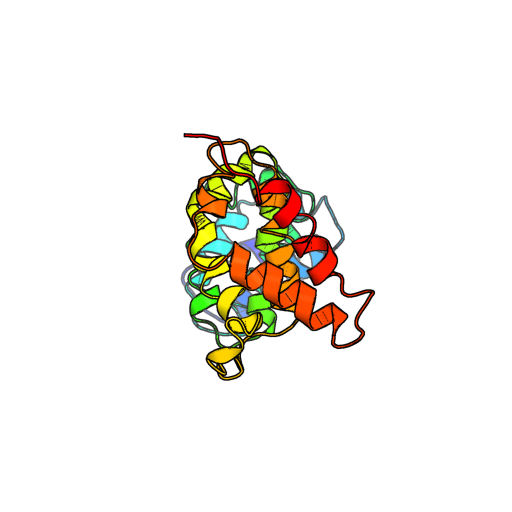7 ASN A C 1
ATOM 671 O O . ASN A 1 84 ? 15.770 7.213 28.295 1.00 8.39 427 ASN A O 1
ATOM 676 N N . ASP A 1 85 ? 16.250 6.204 30.227 1.00 8.50 428 ASP A N 1
ATOM 677 C CA . ASP A 1 85 ? 17.668 6.058 29.868 1.00 9.37 428 ASP A CA 1
ATOM 678 C C . ASP A 1 85 ? 17.767 5.193 28.615 1.00 7.75 428 ASP A C 1
ATOM 679 O O . ASP A 1 85 ? 18.584 5.479 27.721 1.00 8.56 428 ASP A O 1
ATOM 684 N N . ASN A 1 86 ? 16.927 4.152 28.519 1.00 6.30 429 ASN A N 1
ATOM 685 C CA . ASN A 1 86 ? 17.023 3.292 27.355 1.00 6.12 429 ASN A CA 1
ATOM 686 C C . ASN A 1 86 ? 16.473 3.956 26.108 1.00 6.52 429 ASN A C 1
ATOM 687 O O . ASN A 1 86 ? 16.974 3.713 24.989 1.00 6.41 429 ASN A O 1
ATOM 692 N N . LYS A 1 87 ? 15.395 4.726 26.269 1.00 6.40 430 LYS A N 1
ATOM 693 C CA . LYS A 1 87 ? 14.881 5.468 25.098 1.00 5.73 430 LYS A CA 1
ATOM 694 C C . LYS A 1 87 ? 15.959 6.426 24.547 1.00 5.50 430 LYS A C 1
ATOM 695 O O . LYS A 1 87 ? 16.186 6.494 23.297 1.00 7.00 430 LYS A O 1
ATOM 701 N N . LEU A 1 88 ? 16.590 7.168 25.453 1.00 6.90 431 LEU A N 1
ATOM 702 C CA . LEU A 1 88 ? 17.617 8.118 25.057 1.00 7.17 431 LEU A CA 1
ATOM 703 C C . LEU A 1 88 ? 18.806 7.409 24.426 1.00 7.79 431 LEU A C 1
ATOM 704 O O . LEU A 1 88 ? 19.362 7.903 23.410 1.00 8.67 431 LEU A O 1
ATOM 709 N N . GLU A 1 89 ? 19.169 6.240 24.948 1.00 7.22 432 GLU A N 1
ATOM 710 C CA A GLU A 1 89 ? 20.328 5.539 24.393 0.50 8.05 432 GLU A CA 1
ATOM 711 C CA B GLU A 1 89 ? 20.310 5.480 24.412 0.50 8.09 432 GLU A CA 1
ATOM 712 C C . GLU A 1 89 ? 20.033 4.977 22.988 1.00 7.83 432 GLU A C 1
ATOM 713 O O . GLU A 1 89 ? 20.888 5.059 22.091 1.00 8.94 432 GLU A O 1
ATOM 724 N N . VAL A 1 90 ? 18.850 4.396 22.760 1.00 6.17 433 VAL A N 1
ATOM 725 C CA . VAL A 1 90 ? 18.501 3.983 21.397 1.00 7.05 433 VAL A CA 1
ATOM 726 C C . VAL A 1 90 ? 18.587 5.176 20.432 1.00 7.14 433 VAL A C 1
ATOM 727 O O . VAL A 1 90 ? 19.135 5.037 19.325 1.00 7.98 433 VAL A O 1
ATOM 731 N N . ALA A 1 91 ? 18.060 6.338 20.833 1.00 6.69 434 ALA A N 1
ATOM 732 C CA . ALA A 1 91 ? 18.117 7.522 19.940 1.00 7.68 434 ALA A CA 1
ATOM 733 C C . ALA A 1 91 ? 19.556 7.976 19.703 1.00 7.52 434 ALA A C 1
ATOM 734 O O . ALA A 1 91 ? 19.962 8.241 18.571 1.00 9.04 434 ALA A O 1
ATOM 736 N N . GLU A 1 92 ? 20.357 7.988 20.760 1.00 7.30 435 GLU A N 1
ATOM 737 C CA . GLU A 1 92 ? 21.732 8.509 20.691 1.00 8.65 435 GLU A CA 1
ATOM 738 C C . GLU A 1 92 ? 22.608 7.627 19.799 1.00 9.14 435 GLU A C 1
ATOM 739 O O . GLU A 1 92 ? 23.523 8.143 19.155 1.00 9.96 435 GLU A O 1
ATOM 745 N N . LEU A 1 93 ? 22.314 6.324 19.767 1.00 7.68 436 LEU A N 1
ATOM 746 C CA . LEU A 1 93 ? 23.101 5.355 18.993 1.00 9.15 436 LEU A CA 1
ATOM 747 C C . LEU A 1 93 ? 22.647 5.286 17.525 1.00 9.21 436 LEU A C 1
ATOM 748 O O . LEU A 1 93 ? 22.987 4.337 16.831 1.00 10.26 436 LEU A O 1
ATOM 753 N N . ASN A 1 94 ? 21.839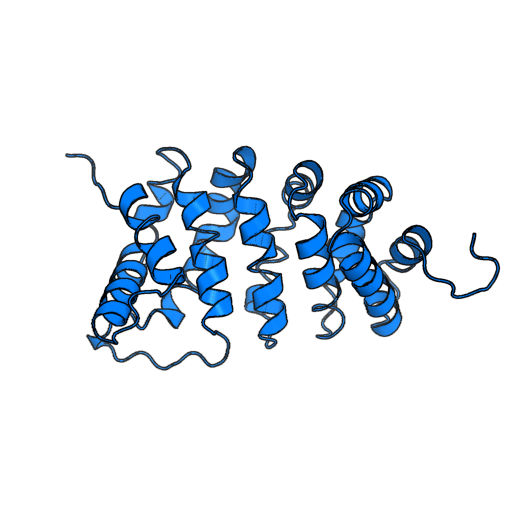 6.256 17.085 1.00 9.04 437 ASN A N 1
ATOM 754 C CA . ASN A 1 94 ? 21.265 6.230 15.713 1.00 9.63 437 ASN A CA 1
ATOM 755 C C . ASN A 1 94 ? 20.434 4.996 15.463 1.00 8.96 437 ASN A C 1
ATOM 756 O O . ASN A 1 94 ? 20.329 4.503 14.352 1.00 10.38 437 ASN A O 1
ATOM 761 N N . GLY A 1 95 ? 19.757 4.579 16.508 1.00 8.85 438 GLY A N 1
ATOM 762 C CA . GLY A 1 95 ? 18.843 3.424 16.368 1.00 8.75 438 GLY A CA 1
ATOM 763 C C . GLY A 1 95 ? 17.636 3.738 15.510 1.00 8.48 438 GLY A C 1
ATOM 764 O O . GLY A 1 95 ? 17.126 2.848 14.826 1.00 9.01 438 GLY A O 1
ATOM 765 N N . VAL A 1 96 ? 17.154 4.985 15.489 1.00 8.01 439 VAL A N 1
ATOM 766 C CA . VAL A 1 96 ? 15.920 5.219 14.746 1.00 8.42 439 VAL A CA 1
ATOM 767 C C . VAL A 1 96 ? 16.032 4.937 13.233 1.00 8.02 439 VAL A C 1
ATOM 768 O O . VAL A 1 96 ? 15.221 4.188 12.702 1.00 8.61 439 VAL A O 1
ATOM 772 N N . PRO A 1 97 ? 17.040 5.507 12.544 1.00 8.36 440 PRO A N 1
ATOM 773 C CA . PRO A 1 97 ? 17.130 5.215 11.097 1.00 9.68 440 PRO A CA 1
ATOM 774 C C . PRO A 1 97 ? 17.328 3.724 10.828 1.00 9.67 440 PRO A C 1
ATOM 775 O O . PRO A 1 97 ? 16.759 3.212 9.863 1.00 10.80 440 PRO A O 1
ATOM 779 N N . ARG A 1 98 ? 18.102 3.025 11.655 1.00 10.23 441 ARG A N 1
ATOM 780 C CA A ARG A 1 98 ? 18.286 1.595 11.405 0.50 10.76 441 ARG A CA 1
ATOM 781 C CA B ARG A 1 98 ? 18.299 1.575 11.489 0.50 11.05 441 ARG A CA 1
ATOM 782 C C . ARG A 1 98 ? 16.985 0.828 11.587 1.00 10.38 441 ARG A C 1
ATOM 783 O O . ARG A 1 98 ? 16.691 -0.091 10.787 1.00 11.14 441 ARG A O 1
ATOM 798 N N . LEU A 1 99 ? 16.214 1.200 12.611 1.00 8.70 442 LEU A N 1
ATOM 799 C CA . LEU A 1 99 ? 14.936 0.543 12.814 1.00 8.50 442 LEU A CA 1
ATOM 800 C C . LEU A 1 99 ? 13.989 0.843 11.662 1.00 8.43 442 LEU A C 1
ATOM 801 O O . LEU A 1 99 ? 13.223 -0.034 11.245 1.00 9.11 442 LEU A O 1
ATOM 806 N N . LEU A 1 100 ? 14.002 2.073 11.165 1.00 8.52 443 LEU A N 1
ATOM 807 C CA . LEU A 1 100 ? 13.154 2.430 10.021 1.00 8.89 443 LEU A CA 1
ATOM 808 C C . LEU A 1 100 ? 13.514 1.670 8.763 1.00 8.80 443 LEU A C 1
ATOM 809 O O . LEU A 1 100 ? 12.603 1.308 7.978 1.00 11.10 443 LEU A O 1
ATOM 814 N N . GLN A 1 101 ? 14.812 1.381 8.579 1.00 10.54 444 GLN A N 1
ATOM 815 C CA A GLN A 1 101 ? 15.225 0.581 7.432 0.50 11.53 444 GLN A CA 1
ATOM 816 C CA B GLN A 1 101 ? 15.258 0.576 7.439 0.50 11.49 444 GLN A CA 1
ATOM 817 C C . GLN A 1 101 ? 14.634 -0.822 7.516 1.00 11.48 444 GLN A C 1
ATOM 818 O O . GLN A 1 101 ? 14.130 -1.348 6.522 1.00 11.64 444 GLN A O 1
ATOM 829 N N . VAL A 1 102 ? 14.673 -1.432 8.711 1.00 10.37 445 VAL A N 1
ATOM 830 C CA . VAL A 1 102 ? 14.070 -2.731 8.838 1.00 10.06 445 VAL A CA 1
ATOM 831 C C . VAL A 1 102 ? 12.573 -2.629 8.601 1.00 9.54 445 VAL A C 1
ATOM 832 O O . VAL A 1 102 ? 11.968 -3.487 7.994 1.00 10.97 445 VAL A O 1
ATOM 836 N N . LEU A 1 103 ? 11.940 -1.580 9.095 1.00 9.22 446 LEU A N 1
ATOM 837 C CA . LEU A 1 103 ? 10.475 -1.434 8.963 1.00 9.14 446 LEU A CA 1
ATOM 838 C C . LEU A 1 103 ? 10.083 -1.387 7.479 1.00 9.85 446 LEU A C 1
ATOM 839 O O . LEU A 1 103 ? 9.056 -1.980 7.052 1.00 10.67 446 LEU A O 1
ATOM 844 N N . LYS A 1 104 ? 10.863 -0.663 6.679 1.00 10.76 447 LYS A N 1
ATOM 845 C CA . LYS A 1 104 ? 10.591 -0.644 5.227 1.00 12.35 447 LYS A CA 1
ATOM 846 C C . LYS A 1 104 ? 10.823 -1.981 4.514 1.00 13.85 447 LYS A C 1
ATOM 847 O O . LYS A 1 104 ? 10.056 -2.329 3.612 1.00 15.40 447 LYS A O 1
ATOM 853 N N . GLN A 1 105 ? 11.854 -2.707 4.916 1.00 13.13 448 GLN A N 1
ATOM 854 C CA . GLN A 1 105 ? 12.342 -3.877 4.204 1.00 14.97 448 GLN A CA 1
ATOM 855 C C . GLN A 1 105 ? 11.658 -5.164 4.599 1.00 14.07 448 GLN A C 1
ATOM 856 O O . GLN A 1 105 ? 11.453 -6.053 3.761 1.00 15.35 448 GLN A O 1
ATOM 862 N N . THR A 1 106 ? 11.303 -5.314 5.862 1.00 13.34 449 THR A N 1
ATOM 863 C CA . THR A 1 106 ? 10.759 -6.610 6.288 1.00 13.59 449 THR A CA 1
ATOM 864 C C . THR A 1 106 ? 9.453 -6.975 5.609 1.00 15.71 449 THR A C 1
ATOM 865 O O . THR A 1 106 ? 8.624 -6.105 5.326 1.00 15.52 449 THR A O 1
ATOM 86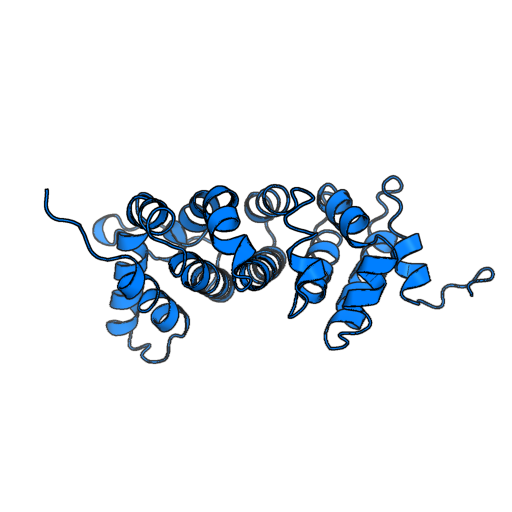9 N N . ARG A 1 107 ? 9.257 -8.278 5.387 1.00 16.47 450 ARG A N 1
ATOM 870 C CA . ARG A 1 107 ? 7.965 -8.758 4.949 1.00 18.27 450 ARG A CA 1
ATOM 871 C C . ARG A 1 107 ? 7.143 -9.384 6.079 1.00 18.46 450 ARG A C 1
ATOM 872 O O . ARG A 1 107 ? 6.101 -9.994 5.825 1.00 20.71 450 ARG A O 1
ATOM 880 N N . ASP A 1 108 ? 7.593 -9.210 7.324 1.00 14.60 451 ASP A N 1
ATOM 881 C CA . ASP A 1 108 ? 6.918 -9.808 8.467 1.00 13.72 451 ASP A CA 1
ATOM 882 C C . ASP A 1 108 ? 6.062 -8.790 9.212 1.00 12.98 451 ASP A C 1
ATOM 883 O O . ASP A 1 108 ? 6.580 -7.816 9.761 1.00 11.11 451 ASP A O 1
ATOM 888 N N . LEU A 1 109 ? 4.758 -9.017 9.256 1.00 11.68 452 LEU A N 1
ATOM 889 C CA . LEU A 1 109 ? 3.883 -8.041 9.935 1.00 13.58 452 LEU A CA 1
ATOM 890 C C . LEU A 1 109 ? 4.219 -7.886 11.406 1.00 12.16 452 LEU A C 1
ATOM 891 O O . LEU A 1 109 ? 4.160 -6.775 11.939 1.00 12.26 452 LEU A O 1
ATOM 896 N N . GLU A 1 110 ? 4.536 -8.968 12.109 1.00 12.68 453 GLU A N 1
ATOM 897 C CA . GLU A 1 110 ? 4.770 -8.840 13.536 1.00 11.98 453 GLU A CA 1
ATOM 898 C C . GLU A 1 110 ? 6.024 -7.979 13.778 1.00 10.66 453 GLU A C 1
ATOM 899 O O . GLU A 1 110 ? 6.050 -7.211 14.720 1.00 9.79 453 GLU A O 1
ATOM 905 N N . THR A 1 111 ? 7.051 -8.121 12.938 1.00 10.19 454 THR A N 1
ATOM 906 C CA . THR A 1 111 ? 8.259 -7.281 13.101 1.00 9.11 454 THR A CA 1
ATOM 907 C C . THR A 1 111 ? 7.873 -5.813 12.979 1.00 9.42 454 THR A C 1
ATOM 908 O O . THR A 1 111 ? 8.390 -4.956 13.733 1.00 7.39 454 THR A O 1
ATOM 912 N N . LYS A 1 112 ? 6.998 -5.497 12.020 1.00 8.81 455 LYS A N 1
ATOM 913 C CA . LYS A 1 112 ? 6.528 -4.111 11.898 1.00 8.24 455 LYS A CA 1
ATOM 914 C C . LYS A 1 112 ? 5.790 -3.613 13.131 1.00 8.69 455 LYS A C 1
ATOM 915 O O . LYS A 1 112 ? 5.946 -2.421 13.503 1.00 7.73 455 LYS A O 1
ATOM 921 N N . LYS A 1 113 ? 5.013 -4.483 13.771 1.00 8.72 456 LYS A N 1
ATOM 922 C CA . LYS A 1 113 ? 4.289 -4.100 15.005 1.00 8.07 456 LYS A CA 1
ATOM 923 C C . LYS A 1 113 ? 5.302 -3.823 16.106 1.00 8.30 456 LYS A C 1
ATOM 924 O O . LYS A 1 113 ? 5.161 -2.860 16.837 1.00 9.40 456 LYS A O 1
ATOM 930 N N . GLN A 1 114 ? 6.359 -4.643 16.203 1.00 7.28 457 GLN A N 1
ATOM 931 C CA . GLN A 1 114 ? 7.350 -4.442 17.247 1.00 6.48 457 GLN A CA 1
ATOM 932 C C . GLN A 1 114 ? 8.078 -3.115 17.062 1.00 6.03 457 GLN A C 1
ATOM 933 O O . GLN A 1 114 ? 8.281 -2.376 18.048 1.00 6.43 457 GLN A O 1
ATOM 939 N N . ILE A 1 115 ? 8.506 -2.844 15.822 1.00 6.48 458 ILE A N 1
ATOM 940 C CA . ILE A 1 115 ? 9.286 -1.617 15.553 1.00 5.88 458 ILE A CA 1
ATOM 941 C C . ILE A 1 115 ? 8.421 -0.389 15.806 1.00 5.90 458 ILE A C 1
ATOM 942 O O . ILE A 1 115 ? 8.862 0.586 16.448 1.00 5.86 458 ILE A O 1
ATOM 947 N N . THR A 1 116 ? 7.200 -0.420 15.330 1.00 6.23 459 THR A N 1
ATOM 948 C CA A THR A 1 116 ? 6.303 0.706 15.464 0.50 7.04 459 THR A CA 1
ATOM 949 C CA B THR A 1 116 ? 6.301 0.755 15.531 0.50 4.53 459 THR A CA 1
ATOM 950 C C . THR A 1 116 ? 5.901 0.931 16.984 1.00 5.82 459 THR A C 1
ATOM 951 O O . THR A 1 116 ? 5.783 2.084 17.462 1.00 6.16 459 THR A O 1
ATOM 958 N N . GLY A 1 117 ? 5.732 -0.161 17.727 1.00 5.53 460 GLY A N 1
ATOM 959 C CA . GLY A 1 117 ? 5.505 -0.051 19.199 1.00 5.80 460 GLY A CA 1
ATOM 960 C C . GLY A 1 117 ? 6.732 0.534 19.912 1.00 5.74 460 GLY A C 1
ATOM 961 O O . GLY A 1 117 ? 6.572 1.336 20.833 1.00 6.10 460 GLY A O 1
ATOM 962 N N . LEU A 1 118 ? 7.945 0.067 19.537 1.00 6.17 461 LEU A N 1
ATOM 963 C CA . LEU A 1 118 ? 9.204 0.616 20.056 1.00 5.98 461 LEU A CA 1
ATOM 964 C C . LEU A 1 118 ? 9.273 2.136 19.821 1.00 7.04 461 LEU A C 1
ATOM 965 O O . LEU A 1 118 ? 9.538 2.897 20.722 1.00 6.01 461 LEU A O 1
ATOM 970 N N . LEU A 1 119 ? 8.993 2.561 18.596 1.00 6.39 462 LEU A N 1
ATOM 971 C CA . LEU A 1 119 ? 9.027 3.985 18.278 1.00 6.13 462 LEU A CA 1
ATOM 972 C C . LEU A 1 119 ? 7.983 4.784 19.048 1.00 6.46 462 LEU A C 1
ATOM 973 O O . LEU A 1 119 ? 8.227 5.898 19.499 1.00 6.32 462 LEU A O 1
ATOM 978 N N . TRP A 1 120 ? 6.808 4.175 19.202 1.00 6.82 463 TRP A N 1
ATOM 979 C CA . TRP A 1 120 ? 5.806 4.790 20.020 1.00 7.00 463 TRP A CA 1
ATOM 980 C C . TRP A 1 120 ? 6.320 5.000 21.462 1.00 7.49 463 TRP A C 1
ATOM 981 O O . TRP A 1 120 ? 6.119 6.068 22.038 1.00 8.05 463 TRP A O 1
ATOM 992 N N . ASN A 1 121 ? 7.022 4.005 22.025 1.00 6.83 464 ASN A N 1
ATOM 993 C CA . ASN A 1 121 ? 7.614 4.161 23.365 1.00 6.42 464 ASN A CA 1
ATOM 994 C C . ASN A 1 121 ? 8.635 5.297 23.369 1.00 6.85 464 ASN A C 1
ATOM 995 O O . ASN A 1 121 ? 8.655 6.095 24.294 1.00 7.52 464 ASN A O 1
ATOM 1000 N N . LEU A 1 122 ? 9.505 5.362 22.348 1.00 7.53 465 LEU A N 1
ATOM 1001 C CA . LEU A 1 122 ? 10.451 6.492 22.276 1.00 6.94 465 LEU A CA 1
ATOM 1002 C C . LEU A 1 122 ? 9.741 7.847 22.311 1.00 7.20 465 LEU A C 1
ATOM 1003 O O . LEU A 1 122 ? 10.208 8.793 22.996 1.00 7.41 465 LEU A O 1
ATOM 1008 N N . SER A 1 123 ? 8.636 7.935 21.574 1.00 6.66 466 SER A N 1
ATOM 1009 C CA . SER A 1 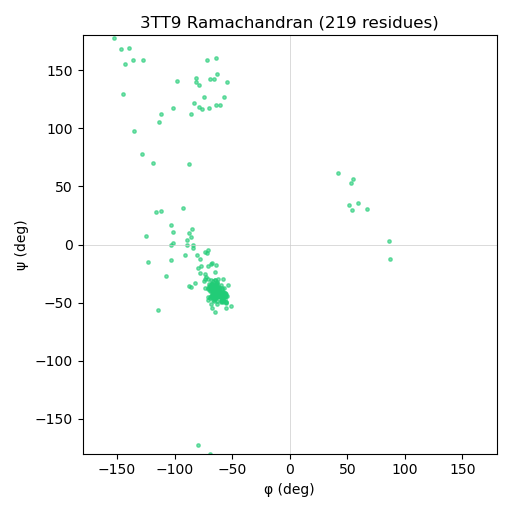123 ? 7.990 9.225 21.330 1.00 6.63 466 SER A CA 1
ATOM 1010 C C . SER A 1 123 ? 7.363 9.868 22.558 1.00 6.05 466 SER A C 1
ATOM 1011 O O . SER A 1 123 ? 7.051 11.059 22.512 1.00 7.16 466 SER A O 1
ATOM 1014 N N . SER A 1 124 ? 7.154 9.110 23.626 1.00 7.16 467 SER A N 1
ATOM 1015 C CA . SER A 1 124 ? 6.547 9.689 24.826 1.00 8.57 467 SER A CA 1
ATOM 1016 C C . SER A 1 124 ? 7.570 10.437 25.664 1.00 7.96 467 SER A C 1
ATOM 1017 O O . SER A 1 124 ? 7.172 11.138 26.612 1.00 10.71 467 SER A O 1
ATOM 1020 N N . ASN A 1 125 ? 8.859 10.322 25.334 1.00 7.56 468 ASN A N 1
ATOM 1021 C CA . ASN A 1 125 ? 9.882 11.099 26.053 1.00 7.64 468 ASN A CA 1
ATOM 1022 C C . ASN A 1 125 ? 9.964 12.488 25.471 1.00 7.75 468 ASN A C 1
ATOM 1023 O O . ASN A 1 125 ? 10.167 12.646 24.264 1.00 9.29 468 ASN A O 1
ATOM 1028 N N . ASP A 1 126 ? 9.737 13.513 26.301 1.00 9.71 469 ASP A N 1
ATOM 1029 C CA . ASP A 1 126 ? 9.617 14.875 25.787 1.00 11.82 469 ASP A CA 1
ATOM 1030 C C . ASP A 1 126 ? 10.861 15.315 25.032 1.00 12.68 469 ASP A C 1
ATOM 1031 O O . ASP A 1 126 ? 10.756 16.069 24.037 1.00 14.10 469 ASP A O 1
ATOM 1036 N N . LYS A 1 127 ? 12.014 14.766 25.425 1.00 11.29 470 LYS A N 1
ATOM 1037 C CA . LYS A 1 127 ? 13.284 15.207 24.830 1.00 12.03 470 LYS A CA 1
ATOM 1038 C C . LYS A 1 127 ? 13.513 14.609 23.452 1.00 9.58 470 LYS A C 1
ATOM 1039 O O . LYS A 1 127 ? 14.393 15.056 22.722 1.00 11.52 470 LYS A O 1
ATOM 1045 N N . LEU A 1 128 ? 12.704 13.610 23.108 1.00 8.77 471 LEU A N 1
ATOM 1046 C CA . LEU A 1 128 ? 12.837 12.911 21.862 1.00 8.17 471 LEU A CA 1
ATOM 1047 C C . LEU A 1 128 ? 11.804 13.295 20.807 1.00 8.54 471 LEU A C 1
ATOM 1048 O O . LEU A 1 128 ? 11.837 12.767 19.694 1.00 8.45 471 LEU A O 1
ATOM 1053 N N . LYS A 1 129 ? 10.881 14.209 21.109 1.00 9.14 472 LYS A N 1
ATOM 1054 C CA . LYS A 1 129 ? 9.813 14.484 20.151 1.00 8.12 472 LYS A CA 1
ATOM 1055 C C . LYS A 1 129 ? 10.274 15.180 18.883 1.00 8.22 472 LYS A C 1
ATOM 1056 O O . LYS A 1 129 ? 9.915 14.759 17.791 1.00 7.54 472 LYS A O 1
ATOM 1062 N N . ASN A 1 130 ? 11.121 16.215 19.020 1.00 8.01 473 ASN A N 1
ATOM 1063 C CA . ASN A 1 130 ? 11.665 16.883 17.844 1.00 9.19 473 ASN A CA 1
ATOM 1064 C C . ASN A 1 130 ? 12.602 15.929 17.116 1.00 8.21 473 ASN A C 1
ATOM 1065 O O . ASN A 1 130 ? 12.584 15.863 15.882 1.00 8.46 473 ASN A O 1
ATOM 1070 N N . LEU A 1 131 ? 13.413 15.153 17.842 1.00 8.32 474 LEU A N 1
ATOM 1071 C CA . LEU A 1 131 ? 14.277 14.187 17.185 1.00 9.08 474 LEU A CA 1
ATOM 1072 C C . LEU A 1 131 ? 13.457 13.175 16.360 1.00 8.43 474 LEU A C 1
ATOM 1073 O O . LEU A 1 131 ? 13.809 12.829 15.211 1.00 7.77 474 LEU A O 1
ATOM 1078 N N . MET A 1 132 ? 12.339 12.703 16.900 1.00 7.72 475 MET A N 1
ATOM 1079 C CA . MET A 1 132 ? 11.496 11.792 16.163 1.00 7.37 475 MET A CA 1
ATOM 1080 C C . MET A 1 132 ? 10.881 12.421 14.909 1.00 7.06 475 MET A C 1
ATOM 1081 O O . MET A 1 132 ? 10.716 11.774 13.866 1.00 7.01 475 MET A O 1
ATOM 1086 N N . ILE A 1 133 ? 10.560 13.710 14.992 1.00 6.38 476 ILE A N 1
ATOM 1087 C CA . ILE A 1 133 ? 10.090 14.410 13.786 1.00 7.53 476 ILE A CA 1
ATOM 1088 C C . ILE A 1 133 ? 11.200 14.434 12.731 1.00 7.71 476 ILE A C 1
ATOM 1089 O O . ILE A 1 133 ? 10.969 14.068 11.567 1.00 9.58 476 ILE A O 1
ATOM 1094 N N . THR A 1 134 ? 12.419 14.819 13.113 1.00 7.17 477 THR A N 1
ATOM 1095 C CA . THR A 1 134 ? 13.552 14.843 12.175 1.00 8.01 477 THR A CA 1
ATOM 1096 C C . THR A 1 134 ? 13.794 13.470 11.565 1.00 7.08 477 THR A C 1
ATOM 1097 O O . THR A 1 134 ? 13.969 13.361 10.342 1.00 9.57 477 THR A O 1
ATOM 1101 N N . GLU A 1 135 ? 13.811 12.442 12.401 1.00 7.89 478 GLU A N 1
ATOM 1102 C CA . GLU A 1 135 ? 14.279 11.125 11.974 1.00 7.94 478 GLU A CA 1
ATOM 1103 C C . GLU A 1 135 ? 13.174 10.300 11.312 1.00 7.91 478 GLU A C 1
ATOM 1104 O O . GLU A 1 135 ? 13.479 9.500 10.380 1.00 9.16 478 GLU A O 1
ATOM 1110 N N . ALA A 1 136 ? 11.943 10.428 11.816 1.00 7.16 479 ALA A N 1
ATOM 1111 C CA . ALA A 1 136 ? 10.917 9.398 11.508 1.00 6.43 479 ALA A CA 1
ATOM 1112 C C . ALA A 1 136 ? 9.627 9.914 10.856 1.00 6.74 479 ALA A C 1
ATOM 1113 O O . ALA A 1 136 ? 8.839 9.112 10.358 1.00 6.94 479 ALA A O 1
ATOM 1115 N N . LEU A 1 137 ? 9.374 11.216 10.882 1.00 7.22 480 LEU A N 1
ATOM 1116 C CA . LEU A 1 137 ? 8.078 11.734 10.423 1.00 7.74 480 LEU A CA 1
ATOM 1117 C C . LEU A 1 137 ? 7.782 11.268 8.990 1.00 8.55 480 LEU A C 1
ATOM 1118 O O . LEU A 1 137 ? 6.704 10.718 8.700 1.00 8.00 480 LEU A O 1
ATOM 1123 N N . LEU A 1 138 ? 8.741 11.458 8.091 1.00 8.88 481 LEU A N 1
ATOM 1124 C CA . LEU A 1 138 ? 8.482 11.168 6.704 1.00 9.95 481 LEU A CA 1
ATOM 1125 C C . LEU A 1 138 ? 8.280 9.670 6.435 1.00 8.88 481 LEU A C 1
ATOM 1126 O O . LEU A 1 138 ? 7.319 9.269 5.728 1.00 8.84 481 LEU A O 1
ATOM 1131 N N . THR A 1 139 ? 9.124 8.817 7.023 1.00 8.49 482 THR A N 1
ATOM 1132 C CA . THR A 1 139 ? 9.015 7.373 6.805 1.00 9.46 482 THR A CA 1
ATOM 1133 C C . THR A 1 139 ? 7.697 6.875 7.368 1.00 8.77 482 THR A C 1
ATOM 1134 O O . THR A 1 139 ? 6.987 6.058 6.728 1.00 10.31 482 THR A O 1
ATOM 1138 N N . LEU A 1 140 ? 7.341 7.324 8.587 1.00 7.16 483 LEU A N 1
ATOM 1139 C CA . LEU A 1 140 ? 6.076 6.823 9.179 1.00 7.90 483 LEU A CA 1
ATOM 1140 C C . LEU A 1 140 ? 4.842 7.244 8.353 1.00 7.14 483 LEU A C 1
ATOM 1141 O O . LEU A 1 140 ? 3.883 6.460 8.184 1.00 7.54 483 LEU A O 1
ATOM 1146 N N . THR A 1 141 ? 4.863 8.468 7.844 1.00 7.65 484 THR A N 1
ATOM 1147 C CA . THR A 1 141 ? 3.730 9.023 7.030 1.00 7.20 484 THR A CA 1
ATOM 1148 C C . THR A 1 141 ? 3.625 8.271 5.725 1.00 7.51 484 THR A C 1
ATOM 1149 O O . THR A 1 141 ? 2.554 7.775 5.370 1.00 7.65 484 THR A O 1
ATOM 1153 N N . GLU A 1 142 ? 4.761 8.095 5.055 1.00 7.42 485 GLU A N 1
ATOM 1154 C CA . GLU A 1 142 ? 4.681 7.537 3.698 1.00 8.69 485 GLU A CA 1
ATOM 1155 C C . GLU A 1 142 ? 4.574 6.032 3.689 1.00 7.85 485 GLU A C 1
ATOM 1156 O O . GLU A 1 142 ? 3.978 5.474 2.774 1.00 10.85 485 GLU A O 1
ATOM 1162 N N . ASN A 1 143 ? 5.200 5.348 4.647 1.00 7.78 486 ASN A N 1
ATOM 1163 C CA A ASN A 1 143 ? 5.121 3.897 4.655 0.50 7.89 486 ASN A CA 1
ATOM 1164 C CA B ASN A 1 143 ? 5.164 3.874 4.705 0.50 8.26 486 ASN A CA 1
ATOM 1165 C C . ASN A 1 143 ? 3.890 3.313 5.343 1.00 8.80 486 ASN A C 1
ATOM 1166 O O . ASN A 1 143 ? 3.442 2.222 4.988 1.00 10.37 486 ASN A O 1
ATOM 1175 N N . ILE A 1 144 ? 3.364 4.005 6.360 1.00 7.42 487 ILE A N 1
ATOM 1176 C CA . ILE A 1 144 ? 2.237 3.474 7.112 1.00 7.93 487 ILE A CA 1
ATOM 1177 C C . ILE A 1 144 ? 0.950 4.266 6.993 1.00 7.13 487 ILE A C 1
ATOM 1178 O O . ILE A 1 144 ? -0.104 3.693 6.683 1.00 8.00 487 ILE A O 1
ATOM 1183 N N . ILE A 1 145 ? 0.994 5.552 7.326 1.00 6.10 488 ILE A N 1
ATOM 1184 C CA . ILE A 1 145 ? -0.262 6.285 7.440 1.00 6.75 488 ILE A CA 1
ATOM 1185 C C . ILE A 1 145 ? -0.944 6.437 6.091 1.00 7.03 488 ILE A C 1
ATOM 1186 O O . ILE A 1 145 ? -2.146 6.156 5.946 1.00 6.98 488 ILE A O 1
ATOM 1191 N N . ILE A 1 146 ? -0.225 6.978 5.116 1.00 6.54 489 ILE A N 1
ATOM 1192 C CA . ILE A 1 146 ? -0.800 7.182 3.788 1.00 6.88 489 ILE A CA 1
ATOM 1193 C C . ILE A 1 146 ? -1.382 5.901 3.152 1.00 6.86 489 ILE A C 1
ATOM 1194 O O . ILE A 1 146 ? -2.555 5.856 2.815 1.00 7.56 489 ILE A O 1
ATOM 1199 N N . PRO A 1 147 ? -0.589 4.826 3.045 1.00 7.65 490 PRO A N 1
ATOM 1200 C CA . PRO A 1 147 ? -1.121 3.612 2.405 1.00 7.65 490 PRO A CA 1
ATOM 1201 C C . PRO A 1 147 ? -2.288 2.964 3.157 1.00 8.38 490 PRO A C 1
ATOM 1202 O O . PRO A 1 147 ? -3.251 2.542 2.529 1.00 11.19 490 PRO A O 1
ATOM 1206 N N . PHE A 1 148 ? -2.245 2.919 4.499 1.00 7.40 491 PHE A N 1
ATOM 1207 C CA . PHE A 1 148 ? -3.332 2.238 5.230 1.00 7.07 491 PHE A CA 1
ATOM 1208 C C . PHE A 1 148 ? -4.615 3.046 5.232 1.00 6.34 491 PHE A C 1
ATOM 1209 O O . PHE A 1 148 ? -5.694 2.462 5.266 1.00 8.85 491 PHE A O 1
ATOM 1217 N N . SER A 1 149 ? -4.487 4.368 5.175 1.00 8.10 492 SER A N 1
ATOM 1218 C CA . SER A 1 149 ? -5.659 5.242 5.318 1.00 7.80 492 SER A CA 1
ATOM 1219 C C . SER A 1 149 ? -6.762 5.024 4.276 1.00 9.58 492 SER A C 1
ATOM 1220 O O . SER A 1 149 ? -7.929 5.258 4.576 1.00 10.19 492 SER A O 1
ATOM 1223 N N . GLY A 1 150 ? -6.378 4.697 3.065 1.00 8.94 493 GLY A N 1
ATOM 1224 C CA . GLY A 1 150 ? -7.305 4.640 1.895 1.00 10.19 493 GLY A CA 1
ATOM 1225 C C . GLY A 1 150 ? -7.491 5.976 1.185 1.00 8.47 493 GLY A C 1
ATOM 1226 O O . GLY A 1 150 ? -8.265 6.051 0.230 1.00 11.28 493 GLY A O 1
ATOM 1227 N N . TRP A 1 151 ? -6.763 7.005 1.638 1.00 7.16 494 TRP A N 1
ATOM 1228 C CA . TRP A 1 151 ? -6.830 8.323 1.044 1.00 8.01 494 TRP A CA 1
ATOM 1229 C C . TRP A 1 151 ? -5.933 8.364 -0.223 1.00 8.26 494 TRP A C 1
ATOM 1230 O O . TRP A 1 151 ? -4.860 7.757 -0.219 1.00 7.73 494 TRP A O 1
ATOM 1241 N N . PRO A 1 152 ? -6.338 9.075 -1.274 1.00 9.25 495 PRO A N 1
ATOM 1242 C CA . PRO A 1 152 ? -7.654 9.676 -1.510 1.00 10.66 495 PRO A CA 1
ATOM 1243 C C . PRO A 1 152 ? -8.671 8.684 -2.036 1.00 12.27 495 PRO A C 1
ATOM 1244 O O . PRO A 1 152 ? -8.397 7.882 -2.944 1.00 12.82 495 PRO A O 1
ATOM 1248 N N . GLU A 1 153 ? -9.894 8.796 -1.541 1.00 15.21 496 GLU A N 1
ATOM 1249 C CA . GLU A 1 153 ? -10.922 7.817 -1.913 1.00 18.64 496 GLU A CA 1
ATOM 1250 C C . GLU A 1 153 ? -11.141 7.775 -3.402 1.00 19.38 496 GLU A C 1
ATOM 1251 O O . GLU A 1 153 ? -11.333 6.697 -3.988 1.00 18.98 496 GLU A O 1
ATOM 1257 N N . GLY A 1 154 ? -11.189 8.964 -3.994 1.00 18.90 497 GLY A N 1
ATOM 1258 C CA . GLY A 1 154 ? -11.586 9.110 -5.377 1.00 21.37 497 GLY A CA 1
ATOM 1259 C C . GLY A 1 154 ? -10.537 8.576 -6.326 1.00 20.53 497 GLY A C 1
ATOM 1260 O O . GLY A 1 154 ? -10.783 8.550 -7.530 1.00 22.87 497 GLY A O 1
ATOM 1261 N N . ASP A 1 155 ? -9.383 8.154 -5.794 1.00 20.30 498 ASP A N 1
ATOM 1262 C CA . ASP A 1 155 ? -8.322 7.539 -6.595 1.00 20.37 498 ASP A CA 1
ATOM 1263 C C . ASP A 1 155 ? -8.288 6.034 -6.472 1.00 20.17 498 ASP A C 1
ATOM 1264 O O . ASP A 1 155 ? -7.436 5.391 -7.087 1.00 20.61 498 ASP A O 1
ATOM 1269 N N . TYR A 1 156 ? -9.219 5.482 -5.687 1.00 20.03 499 TYR A N 1
ATOM 1270 C CA . TYR A 1 156 ? -9.365 4.028 -5.471 1.00 20.25 499 TYR A CA 1
ATOM 1271 C C . TYR A 1 156 ? -8.036 3.307 -5.300 1.00 19.85 499 TYR A C 1
ATOM 1272 O O . TYR A 1 156 ? -7.681 2.434 -6.082 1.00 21.25 499 TYR A O 1
ATOM 1281 N N . PRO A 1 157 ? -7.288 3.680 -4.254 1.00 18.21 500 PRO A N 1
ATOM 1282 C CA . PRO A 1 157 ? -5.994 3.029 -4.002 1.00 17.55 500 PRO A CA 1
ATOM 1283 C C . PRO A 1 157 ? -6.151 1.566 -3.630 1.00 19.21 500 PRO A C 1
ATOM 1284 O O . PRO A 1 157 ? -7.114 1.201 -2.913 1.00 21.17 500 PRO A O 1
ATOM 1288 N N . LYS A 1 158 ? -5.232 0.724 -4.111 1.00 18.98 501 LYS A N 1
ATOM 1289 C CA . LYS A 1 158 ? -5.261 -0.695 -3.776 1.00 20.19 501 LYS A CA 1
ATOM 1290 C C . LYS A 1 158 ? -5.042 -0.899 -2.265 1.00 20.99 501 LYS A C 1
ATOM 1291 O O . LYS A 1 158 ? -4.517 -0.037 -1.581 1.00 19.07 501 LYS A O 1
ATOM 1297 N N . ALA A 1 159 ? -5.429 -2.057 -1.744 1.00 23.86 502 ALA A N 1
ATOM 1298 C CA . ALA A 1 159 ? -5.111 -2.396 -0.353 1.00 26.46 502 ALA A CA 1
ATOM 1299 C C . ALA A 1 159 ? -3.615 -2.694 -0.210 1.00 27.58 502 ALA A C 1
ATOM 1300 O O . ALA A 1 159 ? -2.969 -3.033 -1.193 1.00 29.63 502 ALA A O 1
ATOM 1302 N N . ASN A 1 160 ? -3.071 -2.594 1.010 1.00 28.90 503 ASN A N 1
ATOM 1303 C CA . ASN A 1 160 ? -1.647 -2.909 1.253 1.00 28.85 503 ASN A CA 1
ATOM 1304 C C . ASN A 1 160 ? -1.502 -4.173 2.101 1.00 29.65 503 ASN A C 1
ATOM 1305 O O . ASN A 1 160 ? -1.859 -4.209 3.299 1.00 30.47 503 ASN A O 1
ATOM 1310 N N . GLY A 1 161 ? -0.973 -5.215 1.468 1.00 29.08 504 GLY A N 1
ATOM 1311 C CA . GLY A 1 161 ? -0.944 -6.534 2.061 1.00 28.79 504 GLY A CA 1
ATOM 1312 C C . GLY A 1 161 ? 0.084 -6.651 3.167 1.00 27.37 504 GLY A C 1
ATOM 1313 O O . GLY A 1 161 ? 0.138 -7.675 3.840 1.00 28.71 504 GLY A O 1
ATOM 1314 N N . LEU A 1 162 ? 0.903 -5.620 3.360 1.00 23.80 505 LEU A N 1
ATOM 1315 C CA . LEU A 1 162 ? 1.911 -5.693 4.409 1.00 22.09 505 LEU A CA 1
ATOM 1316 C C . LEU A 1 162 ? 1.711 -4.661 5.523 1.00 19.16 505 LEU A C 1
ATOM 1317 O O . LEU A 1 162 ? 2.666 -4.266 6.199 1.00 18.39 505 LEU A O 1
ATOM 1322 N N . LEU A 1 163 ? 0.453 -4.267 5.733 1.00 15.99 506 LEU A N 1
ATOM 1323 C CA . LEU A 1 163 ? 0.057 -3.404 6.837 1.00 14.20 506 LEU A CA 1
ATOM 1324 C C . LEU A 1 163 ? -1.214 -3.965 7.452 1.00 14.90 506 LEU A C 1
ATOM 1325 O O . LEU A 1 163 ? -1.926 -4.757 6.826 1.00 16.56 506 LEU A O 1
ATOM 1330 N N . ASP A 1 164 ? -1.476 -3.592 8.694 1.00 11.39 507 ASP A N 1
ATOM 1331 C CA . ASP A 1 164 ? -2.753 -3.898 9.340 1.00 11.12 507 ASP A CA 1
ATOM 1332 C C . ASP A 1 164 ? -3.061 -2.849 10.394 1.00 10.03 507 ASP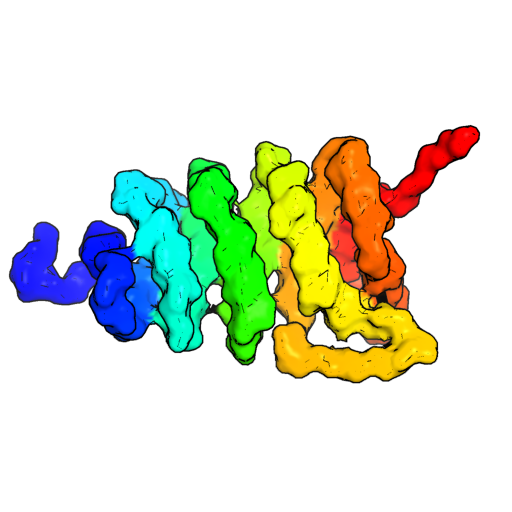 A C 1
ATOM 1333 O O . ASP A 1 164 ? -2.286 -1.899 10.605 1.00 10.00 507 ASP A O 1
ATOM 1338 N N . PHE A 1 165 ? -4.233 -3.000 11.009 1.00 9.50 508 PHE A N 1
ATOM 1339 C CA . PHE A 1 165 ? -4.690 -2.036 11.984 1.00 9.19 508 PHE A CA 1
ATOM 1340 C C . PHE A 1 165 ? -3.700 -1.828 13.131 1.00 9.55 508 PHE A C 1
ATOM 1341 O O . PHE A 1 165 ? -3.432 -0.682 13.501 1.00 9.68 508 PHE A O 1
ATOM 1349 N N . ASP A 1 166 ? -3.104 -2.902 13.641 1.00 8.70 509 ASP A N 1
ATOM 1350 C CA . ASP A 1 166 ? -2.184 -2.743 14.785 1.00 8.30 509 ASP A CA 1
ATOM 1351 C C . ASP A 1 166 ? -0.987 -1.858 14.435 1.00 7.37 509 ASP A C 1
ATOM 1352 O O . ASP A 1 166 ? -0.574 -0.999 15.228 1.00 8.66 509 ASP A O 1
ATOM 1357 N N . ILE A 1 167 ? -0.455 -2.028 13.220 1.00 7.48 510 ILE A N 1
ATOM 1358 C CA . ILE A 1 167 ? 0.711 -1.232 12.816 1.00 7.67 510 ILE A CA 1
ATOM 1359 C C . ILE A 1 167 ? 0.279 0.246 12.661 1.00 7.01 510 ILE A C 1
ATOM 1360 O O . ILE A 1 167 ? 0.960 1.181 13.137 1.00 6.55 510 ILE A O 1
ATOM 1365 N N . PHE A 1 168 ? -0.872 0.474 12.016 1.00 7.15 511 PHE A N 1
ATOM 1366 C CA . PHE A 1 168 ? -1.400 1.829 11.872 1.00 7.81 511 PHE A CA 1
ATOM 1367 C C . PHE A 1 168 ? -1.658 2.469 13.245 1.00 8.03 511 PHE A C 1
ATOM 1368 O O . PHE A 1 168 ? -1.249 3.606 13.490 1.00 7.45 511 PHE A O 1
ATOM 1376 N N . TYR A 1 169 ? -2.250 1.712 14.161 1.00 7.48 512 TYR A N 1
ATOM 1377 C CA . TYR A 1 169 ? -2.527 2.192 15.523 1.00 7.13 512 TYR A CA 1
ATOM 1378 C C . TYR A 1 169 ? -1.249 2.649 16.252 1.00 7.69 512 TYR A C 1
ATOM 1379 O O . TYR A 1 169 ? -1.173 3.786 16.783 1.00 6.70 512 TYR A O 1
ATOM 1388 N N . ASN A 1 170 ? -0.227 1.801 16.223 1.00 6.65 513 ASN A N 1
ATOM 1389 C CA . ASN A 1 170 ? 1.038 2.172 16.802 1.00 6.17 513 ASN A CA 1
ATOM 1390 C C . ASN A 1 170 ? 1.579 3.467 16.261 1.00 5.53 513 ASN A C 1
ATOM 1391 O O . ASN A 1 170 ? 2.111 4.312 16.988 1.00 6.27 513 ASN A O 1
ATOM 1396 N N . VAL A 1 171 ? 1.506 3.618 14.944 1.00 5.31 514 VAL A N 1
ATOM 1397 C CA . VAL A 1 171 ? 2.063 4.812 14.266 1.00 5.16 514 VAL A CA 1
ATOM 1398 C C . VAL A 1 171 ? 1.218 6.044 14.616 1.00 6.72 514 VAL A C 1
ATOM 1399 O O . VAL A 1 171 ? 1.781 7.118 14.866 1.00 6.97 514 VAL A O 1
ATOM 1403 N N . THR A 1 172 ? -0.098 5.883 14.718 1.00 6.24 515 THR A N 1
ATOM 1404 C CA . THR A 1 172 ? -0.888 7.052 15.178 1.00 6.60 515 THR A CA 1
ATOM 1405 C C . THR A 1 172 ? -0.566 7.452 16.625 1.00 7.01 515 THR A C 1
ATOM 1406 O O . THR A 1 172 ? -0.657 8.622 16.957 1.00 7.84 515 THR A O 1
ATOM 1410 N N . GLY A 1 173 ? -0.184 6.485 17.465 1.00 7.89 516 GLY A N 1
ATOM 1411 C CA . GLY A 1 173 ? 0.237 6.788 18.834 1.00 7.81 516 GLY A CA 1
ATOM 1412 C C . GLY A 1 173 ? 1.554 7.561 18.806 1.00 7.84 516 GLY A C 1
ATOM 1413 O O . GLY A 1 173 ? 1.734 8.583 19.505 1.00 8.22 516 GLY A O 1
ATOM 1414 N N . CYS A 1 174 ? 2.469 7.089 17.979 1.00 7.60 517 CYS A N 1
ATOM 1415 C CA A CYS A 1 174 ? 3.759 7.770 17.719 0.50 8.28 517 CYS A CA 1
ATOM 1416 C CA B CYS A 1 174 ? 3.731 7.758 17.851 0.50 7.10 517 CYS A CA 1
ATOM 1417 C C . CYS A 1 174 ? 3.543 9.203 17.333 1.00 6.81 517 CYS A C 1
ATOM 1418 O O . CYS A 1 174 ? 4.116 10.161 17.927 1.00 7.86 517 CYS A O 1
ATOM 1423 N N . LEU A 1 175 ? 2.736 9.379 16.292 1.00 6.83 518 LEU A N 1
ATOM 1424 C CA . LEU A 1 175 ? 2.505 10.742 15.752 1.00 6.47 518 LEU A CA 1
ATOM 1425 C C . LEU A 1 175 ? 1.736 11.589 16.737 1.00 7.45 518 LEU A C 1
ATOM 1426 O O . LEU A 1 175 ? 1.946 12.790 16.775 1.00 7.28 518 LEU A O 1
ATOM 1431 N N . ARG A 1 176 ? 0.827 11.000 17.509 1.00 7.60 519 ARG A N 1
ATOM 1432 C CA . ARG A 1 176 ? 0.131 11.787 18.529 1.00 7.57 519 ARG A CA 1
ATOM 1433 C C . ARG A 1 176 ? 1.131 12.408 19.502 1.00 8.12 519 ARG A C 1
ATOM 1434 O O . ARG A 1 176 ? 1.064 13.606 19.818 1.00 8.59 519 ARG A O 1
ATOM 1442 N N . ASN A 1 177 ? 2.071 11.585 19.988 1.00 7.96 520 ASN A N 1
ATOM 1443 C CA . ASN A 1 177 ? 3.081 12.114 20.884 1.00 8.02 520 ASN A CA 1
ATOM 1444 C C . ASN A 1 177 ? 3.907 13.156 20.185 1.00 8.19 520 ASN A C 1
ATOM 1445 O O . ASN A 1 177 ? 4.277 14.203 20.770 1.00 8.53 520 ASN A O 1
ATOM 1450 N N . MET A 1 178 ? 4.304 12.870 18.940 1.00 7.04 521 MET A N 1
ATOM 1451 C CA . MET A 1 178 ? 5.176 13.845 18.238 1.00 7.83 521 MET A CA 1
ATOM 1452 C C . MET A 1 178 ? 4.483 15.183 18.020 1.00 7.92 521 MET A C 1
ATOM 1453 O O . MET A 1 178 ? 5.157 16.237 18.012 1.00 7.59 521 MET A O 1
ATOM 1458 N N . SER A 1 179 ? 3.163 15.158 17.836 1.00 7.46 522 SER A N 1
ATOM 1459 C CA . SER A 1 179 ? 2.424 16.402 17.557 1.00 7.89 522 SER A CA 1
ATOM 1460 C C . SER A 1 179 ? 2.295 17.326 18.754 1.00 8.04 522 SER A C 1
ATOM 1461 O O . SER A 1 179 ? 1.786 18.447 18.582 1.00 9.73 522 SER A O 1
ATOM 1464 N N . SER A 1 180 ? 2.708 16.873 19.932 1.00 7.96 523 SER A N 1
ATOM 1465 C CA . SER A 1 180 ? 2.805 17.747 21.124 1.00 9.49 523 SER A CA 1
ATOM 1466 C C . SER A 1 180 ? 4.154 18.476 21.240 1.00 10.08 523 SER A C 1
ATOM 1467 O O . SER A 1 180 ? 4.498 19.045 22.298 1.00 12.54 523 SER A O 1
ATOM 1470 N N . ALA A 1 181 ? 4.967 18.401 20.199 1.00 10.25 524 ALA A N 1
ATOM 1471 C CA . ALA A 1 181 ? 6.237 19.106 20.180 1.00 10.82 524 ALA A CA 1
ATOM 1472 C C . ALA A 1 181 ? 5.884 20.584 20.083 1.00 9.85 524 ALA A C 1
ATOM 1473 O O . ALA A 1 181 ? 4.717 20.964 20.014 1.00 12.34 524 ALA A O 1
ATOM 1475 N N . GLY A 1 182 ? 6.890 21.416 20.049 1.00 11.85 525 GLY A N 1
ATOM 1476 C CA . GLY A 1 182 ? 6.630 22.834 19.910 1.00 10.46 525 GLY A CA 1
ATOM 1477 C C . GLY A 1 182 ? 6.323 23.277 18.498 1.00 9.87 525 GLY A C 1
ATOM 1478 O O . GLY A 1 182 ? 6.075 22.481 17.616 1.00 10.18 525 GLY A O 1
ATOM 1479 N N . ALA A 1 183 ? 6.225 24.574 18.306 1.00 10.54 526 ALA A N 1
ATOM 1480 C CA . ALA A 1 183 ? 5.733 25.071 17.047 1.00 10.65 526 ALA A CA 1
ATOM 1481 C C . ALA A 1 183 ? 6.512 24.647 15.809 1.00 10.30 526 ALA A C 1
ATOM 1482 O O . ALA A 1 183 ? 5.902 24.375 14.757 1.00 9.63 526 ALA A O 1
ATOM 1484 N N . ASP A 1 184 ? 7.833 24.630 15.879 1.00 10.27 527 ASP A N 1
ATOM 1485 C CA . ASP A 1 184 ? 8.575 24.280 14.677 1.00 10.91 527 ASP A CA 1
ATOM 1486 C C . ASP A 1 184 ? 8.330 22.820 14.338 1.00 9.93 527 ASP A C 1
ATOM 1487 O O . ASP A 1 184 ? 8.182 22.484 13.163 1.00 10.01 527 ASP A O 1
ATOM 1492 N N . GLY A 1 185 ? 8.260 21.961 15.344 1.00 8.65 528 GLY A N 1
ATOM 1493 C CA . GLY A 1 185 ? 7.937 20.551 15.114 1.00 8.27 528 GLY A CA 1
ATOM 1494 C C . GLY A 1 185 ? 6.545 20.345 14.528 1.00 8.10 528 GLY A C 1
ATOM 1495 O O . GLY A 1 185 ? 6.349 19.578 13.536 1.00 8.32 528 GLY A O 1
ATOM 1496 N N . ARG A 1 186 ? 5.566 21.041 15.083 1.00 7.90 529 ARG A N 1
ATOM 1497 C CA A ARG A 1 186 ? 4.220 20.944 14.554 0.50 8.53 529 ARG A CA 1
ATOM 1498 C CA B ARG A 1 186 ? 4.216 20.938 14.559 0.50 8.72 529 ARG A CA 1
ATOM 1499 C C . ARG A 1 186 ? 4.132 21.452 13.114 1.00 8.91 529 ARG A C 1
ATOM 1500 O O . ARG A 1 186 ? 3.398 20.878 12.303 1.00 9.74 529 ARG A O 1
ATOM 1515 N N . LYS A 1 187 ? 4.876 22.523 12.770 1.00 9.23 530 LYS A N 1
ATOM 1516 C CA . LYS A 1 187 ? 4.862 23.029 11.382 1.00 10.28 530 LYS A CA 1
ATOM 1517 C C . LYS A 1 187 ? 5.376 21.950 10.417 1.00 9.22 530 LYS A C 1
ATOM 1518 O O . LYS A 1 187 ? 4.796 21.734 9.338 1.00 10.41 530 LYS A O 1
ATOM 1524 N N . ALA A 1 188 ? 6.455 21.275 10.794 1.00 7.95 531 ALA A N 1
ATOM 1525 C CA . ALA A 1 188 ? 6.975 20.198 9.936 1.00 8.05 531 ALA A CA 1
ATOM 1526 C C . ALA A 1 188 ? 5.935 19.120 9.728 1.00 8.81 531 ALA A C 1
ATOM 1527 O O . ALA A 1 188 ? 5.783 18.612 8.607 1.00 9.21 531 ALA A O 1
ATOM 1529 N N . MET A 1 189 ? 5.258 18.702 10.778 1.00 8.56 532 MET A N 1
ATOM 1530 C CA . MET A 1 189 ? 4.231 17.668 10.604 1.00 8.72 532 MET A CA 1
ATOM 1531 C C . MET A 1 189 ? 3.054 18.152 9.789 1.00 10.43 532 MET A C 1
ATOM 1532 O O . MET A 1 189 ? 2.547 17.438 8.923 1.00 10.45 532 MET A O 1
ATOM 1537 N N . ARG A 1 190 ? 2.608 19.381 10.047 1.00 11.24 533 ARG A N 1
ATOM 1538 C CA . ARG A 1 190 ? 1.466 19.918 9.292 1.00 11.31 533 ARG A CA 1
ATOM 1539 C C . ARG A 1 190 ? 1.744 19.940 7.776 1.00 11.75 533 ARG A C 1
ATOM 1540 O O . ARG A 1 190 ? 0.843 19.702 6.937 1.00 12.04 533 ARG A O 1
ATOM 1548 N N . ARG A 1 191 ? 2.992 20.248 7.433 1.00 11.08 534 ARG A N 1
ATOM 1549 C CA . ARG A 1 191 ? 3.424 20.376 6.036 1.00 11.69 534 ARG A CA 1
ATOM 1550 C C . ARG A 1 191 ? 3.915 19.088 5.396 1.00 12.43 534 ARG A C 1
ATOM 1551 O O . ARG A 1 191 ? 4.347 19.088 4.240 1.00 12.53 534 ARG A O 1
ATOM 1559 N N . CYS A 1 192 ? 3.843 17.964 6.111 1.00 10.58 535 CYS A N 1
ATOM 1560 C CA . CYS A 1 192 ? 4.267 16.700 5.542 1.00 10.02 535 CYS A CA 1
ATOM 1561 C C . CYS A 1 192 ? 3.178 16.224 4.577 1.00 9.47 535 CYS A C 1
ATOM 1562 O O . CYS A 1 192 ? 2.029 15.960 4.993 1.00 9.52 535 CYS A O 1
ATOM 1565 N N . ASP A 1 193 ? 3.525 16.127 3.304 1.00 9.22 536 ASP A N 1
ATOM 1566 C CA . ASP A 1 193 ? 2.493 15.959 2.298 1.00 8.44 536 ASP A CA 1
ATOM 1567 C C . ASP A 1 193 ? 1.632 14.740 2.567 1.00 7.33 536 ASP A C 1
ATOM 1568 O O . ASP A 1 193 ? 2.144 13.628 2.817 1.00 8.73 536 ASP A O 1
ATOM 1573 N N . GLY A 1 194 ? 0.330 14.967 2.594 1.00 7.30 537 GLY A N 1
ATOM 1574 C CA . GLY A 1 194 ? -0.596 13.856 2.721 1.00 7.30 537 GLY A CA 1
ATOM 1575 C C . GLY A 1 194 ? -0.908 13.415 4.158 1.00 6.94 537 GLY A C 1
ATOM 1576 O O . GLY A 1 194 ? -1.854 12.621 4.364 1.00 7.76 537 GLY A O 1
ATOM 1577 N N . LEU A 1 195 ? -0.162 13.877 5.156 1.00 7.03 538 LEU A N 1
ATOM 1578 C CA . LEU A 1 195 ? -0.396 13.403 6.526 1.00 6.26 538 LEU A CA 1
ATOM 1579 C C . LEU A 1 195 ? -1.780 13.811 7.059 1.00 5.74 538 LEU A C 1
ATOM 1580 O O . LEU A 1 195 ? -2.591 12.979 7.444 1.00 7.51 538 LEU A O 1
ATOM 1585 N N . ILE A 1 196 ? -2.045 15.107 7.087 1.00 6.44 539 ILE A N 1
ATOM 1586 C CA . ILE A 1 196 ? -3.325 15.591 7.567 1.00 7.14 539 ILE A CA 1
ATOM 1587 C C . ILE A 1 196 ? -4.484 15.019 6.757 1.00 6.98 539 ILE A C 1
ATOM 1588 O O . ILE A 1 196 ? -5.442 14.505 7.337 1.00 6.50 539 ILE A O 1
ATOM 1593 N N . ASP A 1 197 ? -4.383 15.082 5.415 1.00 5.83 540 ASP A N 1
ATOM 1594 C CA . ASP A 1 197 ? -5.472 14.535 4.586 1.00 8.30 540 ASP A CA 1
ATOM 1595 C C . ASP A 1 197 ? -5.772 13.066 4.888 1.00 6.22 540 ASP A C 1
ATOM 1596 O O . ASP A 1 197 ? -6.947 12.660 4.881 1.00 7.28 540 ASP A O 1
ATOM 1601 N N . SER A 1 198 ? -4.729 12.255 5.079 1.00 7.33 541 SER A N 1
ATOM 1602 C CA . SER A 1 198 ? -4.916 10.834 5.320 1.00 6.39 541 SER A CA 1
ATOM 1603 C C . SER A 1 198 ? -5.548 10.577 6.682 1.00 6.52 541 SER A C 1
ATOM 1604 O O . SER A 1 198 ? -6.392 9.673 6.816 1.00 7.72 541 SER A O 1
ATOM 1607 N N . LEU A 1 199 ? -5.153 11.336 7.690 1.00 6.86 542 LEU A N 1
ATOM 1608 C CA . LEU A 1 199 ? -5.716 11.132 9.038 1.00 5.75 542 LEU A CA 1
ATOM 1609 C C . LEU A 1 199 ? -7.195 11.517 9.013 1.00 6.77 542 LEU A C 1
ATOM 1610 O O . LEU A 1 199 ? -8.021 10.803 9.599 1.00 7.37 542 LEU A O 1
ATOM 1615 N N . VAL A 1 200 ? -7.503 12.638 8.363 1.00 6.60 543 VAL A N 1
ATOM 1616 C CA . VAL A 1 200 ? -8.898 13.102 8.247 1.00 6.11 543 VAL A CA 1
ATOM 1617 C C . VAL A 1 200 ? -9.747 12.048 7.550 1.00 7.40 543 VAL A C 1
ATOM 1618 O O . VAL A 1 200 ? -10.890 11.690 7.972 1.00 8.18 543 VAL A O 1
ATOM 1622 N N . HIS A 1 201 ? -9.198 11.494 6.464 1.00 6.88 544 HIS A N 1
ATOM 1623 C CA . HIS A 1 201 ? -9.937 10.507 5.742 1.00 7.16 544 HIS A CA 1
ATOM 1624 C C . HIS A 1 201 ? -10.202 9.271 6.583 1.00 8.28 544 HIS A C 1
ATOM 1625 O O . HIS A 1 201 ? -11.300 8.697 6.520 1.00 8.04 544 HIS A O 1
ATOM 1632 N N . TYR A 1 202 ? -9.196 8.842 7.354 1.00 7.21 545 TYR A N 1
ATOM 1633 C CA . TYR A 1 202 ? -9.368 7.666 8.199 1.00 7.42 545 TYR A CA 1
ATOM 1634 C C . TYR A 1 202 ? -10.496 7.902 9.177 1.00 7.80 545 TYR A C 1
ATOM 1635 O O . TYR A 1 202 ? -11.377 7.038 9.326 1.00 7.98 545 TYR A O 1
ATOM 1644 N N . VAL A 1 203 ? -10.456 9.057 9.845 1.00 7.09 546 VAL A N 1
ATOM 1645 C CA . VAL A 1 203 ? -11.464 9.399 10.850 1.00 8.38 546 VAL A CA 1
ATOM 1646 C C . VAL A 1 203 ? -12.845 9.301 10.213 1.00 7.61 546 VAL A C 1
ATOM 1647 O O . VAL A 1 203 ? -13.777 8.650 10.742 1.00 8.81 546 VAL A O 1
ATOM 1651 N N . ARG A 1 204 ? -13.013 9.929 9.030 1.00 6.79 547 ARG A N 1
ATOM 1652 C CA . ARG A 1 204 ? -14.352 9.962 8.407 1.00 7.35 547 ARG A CA 1
ATOM 1653 C C . ARG A 1 204 ? -14.776 8.581 7.968 1.00 7.25 547 ARG A C 1
ATOM 1654 O O . ARG A 1 204 ? -15.961 8.237 8.048 1.00 9.27 547 ARG A O 1
ATOM 1662 N N . GLY A 1 205 ? -13.825 7.757 7.531 1.00 7.07 548 GLY A N 1
ATOM 1663 C CA . GLY A 1 205 ? -14.189 6.392 7.131 1.00 7.89 548 GLY A CA 1
ATOM 1664 C C . GLY A 1 205 ? -14.702 5.566 8.297 1.00 8.21 548 GLY A C 1
ATOM 1665 O O . GLY A 1 205 ? -15.636 4.739 8.116 1.00 9.60 548 GLY A O 1
ATOM 1666 N N . THR A 1 206 ? -14.137 5.804 9.487 1.00 8.32 549 THR A N 1
ATOM 1667 C CA . THR A 1 206 ? -14.592 5.025 10.656 1.00 8.13 549 THR A CA 1
ATOM 1668 C C . THR A 1 206 ? -15.970 5.470 11.143 1.00 9.55 549 THR A C 1
ATOM 1669 O O . THR A 1 206 ? -16.754 4.646 11.664 1.00 9.15 549 THR A O 1
ATOM 1673 N N . ILE A 1 207 ? -16.328 6.713 10.869 1.00 8.78 550 ILE A N 1
ATOM 1674 C CA . ILE A 1 207 ? -17.694 7.163 11.161 1.00 10.53 550 ILE A CA 1
ATOM 1675 C C . ILE A 1 207 ? -18.676 6.465 10.219 1.00 10.69 550 ILE A C 1
ATOM 1676 O O . ILE A 1 207 ? -19.681 5.855 10.651 1.00 11.91 550 ILE A O 1
ATOM 1681 N N . ALA A 1 208 ? -18.394 6.515 8.922 1.00 10.89 551 ALA A N 1
ATOM 1682 C CA . ALA A 1 208 ? -19.294 5.917 7.950 1.00 12.09 551 ALA A CA 1
ATOM 1683 C C . ALA A 1 208 ? -19.401 4.416 8.088 1.00 12.90 551 ALA A C 1
ATOM 1684 O O . ALA A 1 208 ? -20.456 3.834 7.747 1.00 14.31 551 ALA A O 1
ATOM 1686 N N . ASP A 1 209 ? -18.320 3.786 8.536 1.00 12.29 552 ASP A N 1
ATOM 1687 C CA A ASP A 1 209 ? -18.276 2.344 8.693 0.50 13.99 552 ASP A CA 1
ATOM 1688 C CA B ASP A 1 209 ? -18.257 2.338 8.708 0.50 13.79 552 ASP A CA 1
ATOM 1689 C C . ASP A 1 209 ? -18.726 1.876 10.096 1.00 13.79 552 ASP A C 1
ATOM 1690 O O . ASP A 1 209 ? -18.560 0.694 10.432 1.00 15.55 552 ASP A O 1
ATOM 1699 N N . TYR A 1 210 ? -19.300 2.789 10.892 1.00 13.50 553 TYR A N 1
ATOM 1700 C CA . TYR A 1 210 ? -19.833 2.466 12.250 1.00 13.21 553 TYR A CA 1
ATOM 1701 C C . TYR A 1 210 ? -18.798 1.774 13.148 1.00 14.13 553 TYR A C 1
ATOM 1702 O O . TYR A 1 210 ? -19.027 0.660 13.702 1.00 15.50 553 TYR A O 1
ATOM 1711 N N . GLN A 1 211 ? -17.634 2.410 13.269 1.00 13.32 554 GLN A N 1
ATOM 1712 C CA . GLN A 1 211 ? -16.605 1.963 14.215 1.00 13.11 554 GLN A CA 1
ATOM 1713 C C . GLN A 1 211 ? -16.361 3.101 15.209 1.00 13.31 554 GLN A C 1
ATOM 1714 O O . GLN A 1 211 ? -15.295 3.754 15.201 1.00 10.84 554 GLN A O 1
ATOM 1720 N N . PRO A 1 212 ? -17.345 3.368 16.080 1.00 14.93 555 PRO A N 1
ATOM 1721 C CA . PRO A 1 212 ? -17.257 4.547 16.948 1.00 16.14 555 PRO A CA 1
ATOM 1722 C C . PRO A 1 212 ? -16.196 4.430 18.042 1.00 17.30 555 PRO A C 1
ATOM 1723 O O . PRO A 1 212 ? -15.744 5.450 18.583 1.00 19.52 555 PRO A O 1
ATOM 1727 N N . ASP A 1 213 ? -15.748 3.220 18.343 1.00 15.69 556 ASP A N 1
ATOM 1728 C CA . ASP A 1 213 ? -14.748 3.069 19.415 1.00 15.97 556 ASP A CA 1
ATOM 1729 C C . ASP A 1 213 ? -13.327 2.841 18.894 1.00 16.02 556 ASP A C 1
ATOM 1730 O O . ASP A 1 213 ? -12.453 2.418 19.622 1.00 16.55 556 ASP A O 1
ATOM 1735 N N . ASP A 1 214 ? -13.091 3.146 17.623 1.00 13.52 557 ASP A N 1
ATOM 1736 C CA . ASP A 1 214 ? -11.787 2.883 16.998 1.00 12.66 557 ASP A CA 1
ATOM 1737 C C . ASP A 1 214 ? -10.715 3.722 17.683 1.00 12.13 557 ASP A C 1
ATOM 1738 O O . ASP A 1 214 ? -10.812 4.946 17.692 1.00 10.68 557 ASP A O 1
ATOM 1743 N N . LYS A 1 215 ? -9.701 3.071 18.258 1.00 12.71 558 LYS A N 1
ATOM 1744 C CA . LYS A 1 215 ? -8.694 3.772 19.065 1.00 12.19 558 LYS A CA 1
ATOM 1745 C C . LYS A 1 215 ? -7.658 4.519 18.190 1.00 11.51 558 LYS A C 1
ATOM 1746 O O . LYS A 1 215 ? -7.053 5.503 18.609 1.00 10.76 558 LYS A O 1
ATOM 1752 N N . ALA A 1 216 ? -7.482 4.071 16.961 1.00 10.22 559 ALA A N 1
ATOM 1753 C CA . ALA A 1 216 ? -6.647 4.845 16.064 1.00 8.30 559 ALA A CA 1
ATOM 1754 C C . ALA A 1 216 ? -7.341 6.161 15.704 1.00 8.72 559 ALA A C 1
ATOM 1755 O O . ALA A 1 216 ? -6.692 7.187 15.641 1.00 8.03 559 ALA A O 1
ATOM 1757 N N . THR A 1 217 ? -8.658 6.129 15.477 1.00 8.38 560 THR A N 1
ATOM 1758 C CA . THR A 1 217 ? -9.411 7.399 15.257 1.00 8.55 560 THR A CA 1
ATOM 1759 C C . THR A 1 217 ? -9.211 8.352 16.419 1.00 9.37 560 THR A C 1
ATOM 1760 O O . THR A 1 217 ? -8.991 9.561 16.188 1.00 7.79 560 THR A O 1
ATOM 1764 N N . GLU A 1 218 ? -9.267 7.851 17.658 1.00 9.20 561 GLU A N 1
ATOM 1765 C CA . GLU A 1 218 ? -9.008 8.738 18.810 1.00 10.05 561 GLU A CA 1
ATOM 1766 C C . GLU A 1 218 ? -7.646 9.415 18.696 1.00 9.99 561 GLU A C 1
ATOM 1767 O O . GLU A 1 218 ? -7.525 10.629 18.913 1.00 9.89 561 GLU A O 1
ATOM 1773 N N . ASN A 1 219 ? -6.623 8.627 18.323 1.00 8.20 562 ASN A N 1
ATOM 1774 C CA . ASN A 1 219 ? -5.292 9.259 18.153 1.00 7.50 562 ASN A CA 1
ATOM 1775 C C . ASN A 1 219 ? -5.296 10.285 17.027 1.00 7.61 562 ASN A C 1
ATOM 1776 O O . ASN A 1 219 ? -4.630 11.323 17.105 1.00 7.24 562 ASN A O 1
ATOM 1781 N N . CYS A 1 220 ? -5.958 9.937 15.920 1.00 7.70 563 CYS A N 1
ATOM 1782 C CA . CYS A 1 220 ? -6.031 10.869 14.766 1.00 6.97 563 CYS A CA 1
ATOM 1783 C C . CYS A 1 220 ? -6.660 12.227 15.146 1.00 7.03 563 CYS A C 1
ATOM 1784 O O . CYS A 1 220 ? -6.133 13.277 14.789 1.00 7.95 563 CYS A O 1
ATOM 1787 N N . VAL A 1 221 ? -7.770 12.171 15.884 1.00 6.80 564 VAL A N 1
ATOM 1788 C CA . VAL A 1 221 ? -8.438 13.407 16.348 1.00 7.73 564 VAL A CA 1
ATOM 1789 C C . VAL A 1 221 ? -7.476 14.252 17.169 1.00 8.30 564 VAL A C 1
ATOM 1790 O O . VAL A 1 221 ? -7.362 15.469 16.968 1.00 8.05 564 VAL A O 1
ATOM 1794 N N . CYS A 1 222 ? -6.710 13.611 18.056 1.00 8.18 565 CYS A N 1
ATOM 1795 C CA A CYS A 1 222 ? -5.732 14.345 18.875 0.50 9.03 565 CYS A CA 1
ATOM 1796 C CA B CYS A 1 222 ? -5.760 14.363 18.874 0.50 8.27 565 CYS A CA 1
ATOM 1797 C C . CYS A 1 222 ? -4.631 14.978 18.045 1.00 8.15 565 CYS A C 1
ATOM 1798 O O . CYS A 1 222 ? -4.290 16.160 18.226 1.00 8.10 565 CYS A O 1
ATOM 1803 N N . ILE A 1 223 ? -4.062 14.193 17.126 1.00 7.44 566 ILE A N 1
ATOM 1804 C CA . ILE A 1 223 ? -3.036 14.728 16.220 1.00 7.68 566 ILE A CA 1
ATOM 1805 C C . ILE A 1 223 ? -3.604 15.944 15.496 1.00 7.82 566 ILE A C 1
ATOM 1806 O O . ILE A 1 223 ? -2.926 16.987 15.373 1.00 6.92 566 ILE A O 1
ATOM 1811 N N . LEU A 1 224 ? -4.846 15.809 15.020 1.00 7.88 567 LEU A N 1
ATOM 1812 C CA . LEU A 1 224 ? -5.456 16.874 14.183 1.00 7.67 567 LEU A CA 1
ATOM 1813 C C . LEU A 1 224 ? -5.747 18.086 15.046 1.00 7.96 567 LEU A C 1
ATOM 1814 O O . LEU A 1 224 ? -5.627 19.242 14.543 1.00 8.46 567 LEU A O 1
ATOM 1819 N N . HIS A 1 225 ? -6.108 17.923 16.343 1.00 7.78 568 HIS A N 1
ATOM 1820 C CA . HIS A 1 225 ? -6.233 19.155 17.157 1.00 7.57 568 HIS A CA 1
ATOM 1821 C C . HIS A 1 225 ? -4.922 19.881 17.315 1.00 8.53 568 HIS A C 1
ATOM 1822 O O . HIS A 1 225 ? -4.851 21.121 17.341 1.00 10.59 568 HIS A O 1
ATOM 1829 N N . ASN A 1 226 ? -3.881 19.088 17.466 1.00 8.70 569 ASN A N 1
ATOM 1830 C CA . ASN A 1 226 ? -2.561 19.668 17.668 1.00 10.15 569 ASN A CA 1
ATOM 1831 C C . ASN A 1 226 ? -2.004 20.334 16.431 1.00 9.67 569 ASN A C 1
ATOM 1832 O O . ASN A 1 226 ? -1.222 21.266 16.575 1.00 11.82 569 ASN A O 1
ATOM 1837 N N . LEU A 1 227 ? -2.369 19.855 15.232 1.00 9.06 570 LEU A N 1
ATOM 1838 C CA . LEU A 1 227 ? -1.764 20.294 13.985 1.00 10.50 570 LEU A CA 1
ATOM 1839 C C . LEU A 1 227 ? -2.604 21.175 13.078 1.00 11.84 570 LEU A C 1
ATOM 1840 O O . LEU A 1 227 ? -2.047 21.918 12.254 1.00 11.91 570 LEU A O 1
ATOM 1845 N N . SER A 1 228 ? -3.934 21.042 13.157 1.00 10.70 571 SER A N 1
ATOM 1846 C CA A SER A 1 228 ? -4.790 21.641 12.126 0.50 10.47 571 SER A CA 1
ATOM 1847 C CA B SER A 1 228 ? -4.857 21.612 12.170 0.50 11.52 571 SER A CA 1
ATOM 1848 C C . SER A 1 228 ? -5.132 23.099 12.420 1.00 11.67 571 SER A C 1
ATOM 1849 O O . SER A 1 228 ? -6.266 23.459 12.748 1.00 12.14 571 SER A O 1
ATOM 1854 N N . TYR A 1 229 ? -4.124 23.957 12.322 1.00 11.14 572 TYR A N 1
ATOM 1855 C CA . TYR A 1 229 ? -4.346 25.409 12.455 1.00 12.37 572 TYR A CA 1
ATOM 1856 C C . TYR A 1 229 ? -3.386 26.048 11.459 1.00 12.20 572 TYR A C 1
ATOM 1857 O O . TYR A 1 229 ? -2.352 25.457 11.095 1.00 11.70 572 TYR A O 1
ATOM 1866 N N . GLN A 1 230 ? -3.709 27.256 11.016 1.00 12.67 573 GLN A N 1
ATOM 1867 C CA . GLN A 1 230 ? -2.703 28.034 10.263 1.00 14.02 573 GLN A CA 1
ATOM 1868 C C . GLN A 1 230 ? -2.531 29.427 10.861 1.00 14.18 573 GLN A C 1
ATOM 1869 O O . GLN A 1 230 ? -3.403 29.865 11.593 1.00 11.65 573 GLN A O 1
ATOM 1875 N N . LEU A 1 231 ? -1.391 30.096 10.592 1.00 14.54 574 LEU A N 1
ATOM 1876 C CA . LEU A 1 231 ? -1.206 31.485 11.016 1.00 15.80 574 LEU A CA 1
ATOM 1877 C C . LEU A 1 231 ? -1.495 32.417 9.882 1.00 16.25 574 LEU A C 1
ATOM 1878 O O . LEU A 1 231 ? -1.158 32.131 8.731 1.00 15.23 574 LEU A O 1
ATOM 1883 N N . GLU A 1 232 ? -2.146 33.525 10.207 1.00 16.19 575 GLU A N 1
ATOM 1884 C CA . GLU A 1 232 ? -2.576 34.460 9.184 1.00 19.64 575 GLU A CA 1
ATOM 1885 C C . 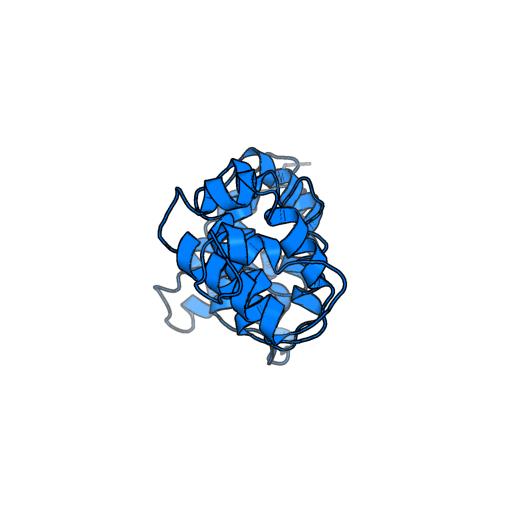GLU A 1 232 ? -1.369 35.140 8.579 1.00 22.57 575 GLU A C 1
ATOM 1886 O O . GLU A 1 232 ? -0.424 35.447 9.284 1.00 24.11 575 GLU A O 1
ATOM 1892 N N . ALA A 1 233 ? -1.425 35.370 7.269 1.00 26.71 576 ALA A N 1
ATOM 1893 C CA . ALA A 1 233 ? -0.285 35.853 6.490 1.00 28.81 576 ALA A CA 1
ATOM 1894 C C . ALA A 1 233 ? 0.038 37.311 6.776 1.00 30.31 576 ALA A C 1
ATOM 1895 O O . ALA A 1 233 ? -0.869 38.136 6.848 1.00 32.87 576 ALA A O 1
#

Radius of gyration: 19.0 Å; Cα contacts (8 Å, |Δi|>4): 334; chains: 1; bounding box: 51×61×43 Å

Organism: Homo sapiens (NCBI:txid9606)

B-factor: mean 13.66, std 8.11, range [2.82, 60.32]

InterPro domains:
  IPR000225 Armadillo [PF00514] (386-423)
  IPR000225 Armadillo [PF00514] (426-465)
  IPR000225 Armadillo [PS50176] (395-430)
  IPR000225 Armadillo [SM00185] (384-424)
  IPR000225 Armadillo [SM00185] (426-468)
  IPR000225 Armadillo [SM00185] (570-616)
  IPR000225 Armadillo [SM00185] (718-758)
  IPR000225 Armadillo [SM00185] (806-849)
  IPR011989 Armadillo-like helical [G3DSA:1.25.10.10] (352-868)
  IPR016024 Armadillo-type fold [SSF48371] (352-856)
  IPR028435 Plakophilin/Delta catenin [PTHR10372] (9-880)

Secondary structure (DSSP, 8-state):
--SS-----HHHHHHT--SS---HHHHHHHHHHHHHHHHH-HHHHHHHHHTTHHHHHHHGGG---HHHHHHHHHHHHHHHTT-HHHHHHHHHTTHHHHHHHHHHH---HHHHHHHHHHHHHHHTSGGGHHHHHHHHHHHHIIIIIHHHH---GGG-PPP-TT--HHHHHHHHHHHHHHTTS-HHHHHHHHTSTTHHHHHHHHHHHHHHTT-TT-HHHHHHHHHHHHH------

Sequence (233 aa):
GSNADMEMTLERAVSMLEADHMLPSRISAAATFIQHECFQKSEEARKRVNQLRGILKLLQLLKVQNEDVQRRAVCGALRNLVFEDNDNKLEEVAELNGVPRRLLQQVLKQTRDLETKKQITTGLLWNLSSNDKLKNLMITEALLTLTENNIIIPFSGWPEGDYPKANGLLDFDIFYNVTGCCLRNMSSAGADGRRKAMRRCDGLIDSLVHYVRGTIADDYQPDDKATENCVCCILHNLSSYQLEA